Protein AF-0000000076594445 (afdb_homodimer)

pLDDT: mean 79.39, std 21.52, range [39.03, 97.75]

Radius of gyration: 34.5 Å; Cα contacts (8 Å, |Δi|>4): 124; chains: 2; bounding box: 82×133×75 Å

Organism: Saccharopolyspora spinosa (NCBI:txid60894)

Sequence (190 aa):
MAAHGMFAATDLEPQFVDRGIKLSSVQVWRLVTQTPERLSLRVLSALCDIFECTPAELIATRAENAAPRKTSTADAEVVDLATSVRPKRARIRPEMAAHGMFAATDLEPQFVDRGIKLSSVQVWRLVTQTPERLSLRVLSALCDIFECTPAELIATRAENAAPRKTSTADAEVVDLATSVRPKRARIRPE

Solvent-accessible surface area (backbone atoms only — not comparable to full-atom values): 12007 Å² total; per-residue (Å²): 91,66,94,74,78,29,90,50,54,73,60,46,52,63,62,36,45,77,70,74,40,88,72,55,72,67,56,40,41,44,64,69,75,44,74,76,60,61,45,40,53,67,57,50,29,47,50,26,59,75,66,70,46,50,59,60,55,52,51,51,53,39,51,62,65,62,41,70,67,73,70,76,69,71,78,70,76,74,73,70,63,73,67,71,70,63,79,74,78,78,76,76,71,79,126,91,66,93,74,76,28,88,51,54,72,59,48,52,63,60,35,46,77,68,72,39,88,73,53,72,67,56,40,41,45,64,68,74,44,74,75,62,61,43,41,53,67,58,50,30,47,51,26,59,76,67,69,46,49,60,60,54,51,52,51,56,40,52,62,65,63,44,69,68,72,70,76,71,73,80,72,77,76,74,71,64,72,67,73,70,63,80,74,79,79,78,75,72,78,128

Nearest PDB structures (foldseek):
  3qwg-assembly1_A  TM=7.655E-01  e=1.324E+00  Mycobacterium tuberculosis
  3r1f-assembly1_A  TM=6.562E-01  e=7.334E-01  Mycobacterium tuberculosis
  3qyx-assembly1_D  TM=5.987E-01  e=5.791E-01  Mycobacterium tuberculosis H37Rv
  3r1f-assembly7_M  TM=6.533E-01  e=1.109E+00  Mycobacterium tuberculosis
  3qf3-assembly2_B  TM=6.670E-01  e=1.778E+00  Mycobacterium tuberculosis

Structure (mmCIF, N/CA/C/O backbone):
data_AF-0000000076594445-model_v1
#
loop_
_entity.id
_entity.type
_entity.pdbx_description
1 polymer 'Cro/C1-type helix-turn-helix DNA-binding protein'
#
loop_
_atom_site.group_PDB
_atom_site.id
_atom_site.type_symbol
_atom_site.label_atom_id
_atom_site.label_alt_id
_atom_site.label_comp_id
_atom_site.label_asym_id
_atom_site.label_entity_id
_atom_site.label_seq_id
_atom_site.pdbx_PDB_ins_code
_atom_site.Cartn_x
_atom_site.Cartn_y
_atom_site.Cartn_z
_atom_site.occupancy
_atom_site.B_iso_or_equiv
_atom_site.auth_seq_id
_atom_site.auth_comp_id
_atom_site.auth_asym_id
_atom_site.auth_atom_id
_atom_site.pdbx_PDB_model_num
ATOM 1 N N . MET A 1 1 ? -1.625 -11.383 -13.812 1 92 1 MET A N 1
ATOM 2 C CA . MET A 1 1 ? -0.33 -11.992 -14.094 1 92 1 MET A CA 1
ATOM 3 C C . MET A 1 1 ? -0.259 -12.477 -15.539 1 92 1 MET A C 1
ATOM 5 O O . MET A 1 1 ? 0.573 -12 -16.312 1 92 1 MET A O 1
ATOM 9 N N . ALA A 1 2 ? -1.361 -13.328 -16.031 1 92.44 2 ALA A N 1
ATOM 10 C CA . ALA A 1 2 ? -1.313 -13.883 -17.391 1 92.44 2 ALA A CA 1
ATOM 11 C C . ALA A 1 2 ? -1.309 -12.773 -18.438 1 92.44 2 ALA A C 1
ATOM 13 O O . ALA A 1 2 ? -0.557 -12.836 -19.406 1 92.44 2 ALA A O 1
ATOM 14 N N . ALA A 1 3 ? -2.088 -11.734 -18.156 1 92.62 3 ALA A N 1
AT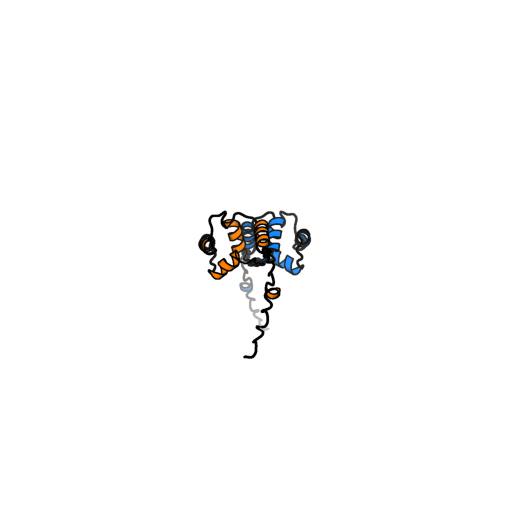OM 15 C CA . ALA A 1 3 ? -2.191 -10.609 -19.078 1 92.62 3 ALA A CA 1
ATOM 16 C C . ALA A 1 3 ? -0.862 -9.875 -19.203 1 92.62 3 ALA A C 1
ATOM 18 O O . ALA A 1 3 ? -0.626 -9.156 -20.172 1 92.62 3 ALA A O 1
ATOM 19 N N . HIS A 1 4 ? 0.051 -10.148 -18.25 1 94.94 4 HIS A N 1
ATOM 20 C CA . HIS A 1 4 ? 1.351 -9.484 -18.266 1 94.94 4 HIS A CA 1
ATOM 21 C C . HIS A 1 4 ? 2.475 -10.484 -18.531 1 94.94 4 HIS A C 1
ATOM 23 O O . HIS A 1 4 ? 3.635 -10.219 -18.203 1 94.94 4 HIS A O 1
ATOM 29 N N . GLY A 1 5 ? 2.062 -11.664 -18.984 1 95.31 5 GLY A N 1
ATOM 30 C CA . GLY A 1 5 ? 3.037 -12.641 -19.438 1 95.31 5 GLY A CA 1
ATOM 31 C C . GLY A 1 5 ? 3.648 -13.445 -18.297 1 95.31 5 GLY A C 1
ATOM 32 O O . GLY A 1 5 ? 4.719 -14.039 -18.453 1 95.31 5 GLY A O 1
ATOM 33 N N . MET A 1 6 ? 3.094 -13.336 -17.156 1 95.81 6 MET A N 1
ATOM 34 C CA . MET A 1 6 ? 3.559 -14.094 -15.992 1 95.81 6 MET A CA 1
ATOM 35 C C . MET A 1 6 ? 2.609 -15.25 -15.688 1 95.81 6 MET A C 1
ATOM 37 O O . MET A 1 6 ? 1.391 -15.078 -15.711 1 95.81 6 MET A O 1
ATOM 41 N N . PHE A 1 7 ? 3.107 -16.469 -15.453 1 95.94 7 PHE A N 1
ATOM 42 C CA . PHE A 1 7 ? 2.27 -17.656 -15.336 1 95.94 7 PHE A CA 1
ATOM 43 C C . PHE A 1 7 ? 2.541 -18.391 -14.023 1 95.94 7 PHE A C 1
ATOM 45 O O . PHE A 1 7 ? 1.841 -19.344 -13.688 1 95.94 7 PHE A O 1
ATOM 52 N N . ALA A 1 8 ? 3.52 -17.938 -13.297 1 95.88 8 ALA A N 1
ATOM 53 C CA . ALA A 1 8 ? 3.85 -18.484 -11.984 1 95.88 8 ALA A CA 1
ATOM 54 C C . ALA A 1 8 ? 4.352 -17.391 -11.047 1 95.88 8 ALA A C 1
ATOM 56 O O . ALA A 1 8 ? 4.836 -16.359 -11.492 1 95.88 8 ALA A O 1
ATOM 57 N N . ALA A 1 9 ? 4.23 -17.625 -9.75 1 95.44 9 ALA A N 1
ATOM 58 C CA . ALA A 1 9 ? 4.727 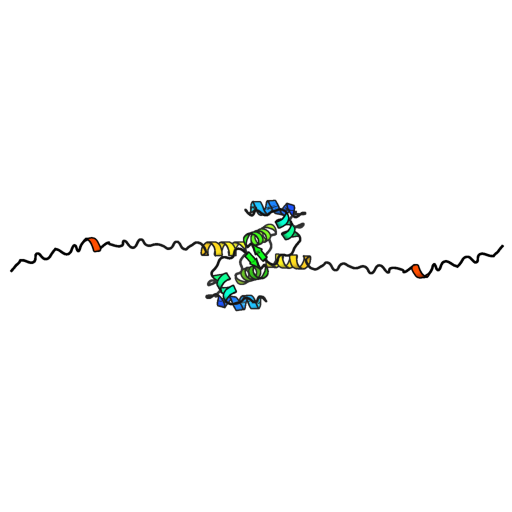-16.688 -8.75 1 95.44 9 ALA A CA 1
ATOM 59 C C . ALA A 1 9 ? 6.207 -16.391 -8.961 1 95.44 9 ALA A C 1
ATOM 61 O O . ALA A 1 9 ? 6.652 -15.258 -8.75 1 95.44 9 ALA A O 1
ATOM 62 N N . THR A 1 10 ? 6.918 -17.312 -9.414 1 95.12 10 THR A N 1
ATOM 63 C CA . THR A 1 10 ? 8.359 -17.172 -9.617 1 95.12 10 THR A CA 1
ATOM 64 C C . THR A 1 10 ? 8.664 -16.156 -10.703 1 95.12 10 THR A C 1
ATOM 66 O O . THR A 1 10 ? 9.758 -15.586 -10.742 1 95.12 10 THR A O 1
ATOM 69 N N . ASP A 1 11 ? 7.738 -15.93 -11.578 1 96.94 11 ASP A N 1
ATOM 70 C CA . ASP A 1 11 ? 7.918 -14.961 -12.656 1 96.94 11 ASP A CA 1
ATOM 71 C C . ASP A 1 11 ? 7.945 -13.531 -12.125 1 96.94 11 ASP A C 1
ATOM 73 O O . ASP A 1 11 ? 8.406 -12.617 -12.805 1 96.94 11 ASP A O 1
ATOM 77 N N . LEU A 1 12 ? 7.52 -13.328 -10.891 1 97.19 12 LEU A N 1
ATOM 78 C CA . LEU A 1 12 ? 7.465 -12.008 -10.266 1 97.19 12 LEU A CA 1
ATOM 79 C C . LEU A 1 12 ? 8.805 -11.648 -9.641 1 97.19 12 LEU A C 1
ATOM 81 O O . LEU A 1 12 ? 9.125 -10.469 -9.477 1 97.19 12 LEU A O 1
ATOM 85 N N . GLU A 1 13 ? 9.594 -12.617 -9.273 1 97.06 13 GLU A N 1
ATOM 86 C CA . GLU A 1 13 ? 10.812 -12.406 -8.508 1 97.06 13 GLU A CA 1
ATOM 87 C C . GLU A 1 13 ? 11.773 -11.477 -9.242 1 97.06 13 GLU A C 1
ATOM 89 O O . GLU A 1 13 ? 12.242 -10.484 -8.672 1 97.06 13 GLU A O 1
ATOM 94 N N . PRO A 1 14 ? 12.055 -11.727 -10.562 1 97 14 PRO A N 1
ATOM 95 C CA . PRO A 1 14 ? 12.945 -10.812 -11.281 1 97 14 PRO A CA 1
ATOM 96 C C . PRO A 1 14 ? 12.375 -9.398 -11.391 1 97 14 PRO A C 1
ATOM 98 O O . PRO A 1 14 ? 13.133 -8.43 -11.43 1 97 14 PRO A O 1
ATOM 101 N N . GLN A 1 15 ? 11.039 -9.305 -11.484 1 97.69 15 GLN A N 1
ATOM 102 C CA . GLN A 1 15 ? 10.398 -7.996 -11.562 1 97.69 15 GLN A CA 1
ATOM 103 C C . GLN A 1 15 ? 10.633 -7.188 -10.297 1 97.69 15 GLN A C 1
ATOM 105 O O . GLN A 1 15 ? 10.867 -5.977 -10.352 1 97.69 15 GLN A O 1
ATOM 110 N N . PHE A 1 16 ? 10.641 -7.887 -9.086 1 97.75 16 PHE A N 1
ATOM 111 C CA . PHE A 1 16 ? 10.914 -7.23 -7.816 1 97.75 16 PHE A CA 1
ATOM 112 C C . PHE A 1 16 ? 12.383 -6.84 -7.711 1 97.75 16 PHE A C 1
ATOM 114 O O . PHE A 1 16 ? 12.703 -5.727 -7.289 1 97.75 16 PHE A O 1
ATOM 121 N N . VAL A 1 17 ? 13.258 -7.641 -8.188 1 97.62 17 VAL A N 1
ATOM 122 C CA . VAL A 1 17 ? 14.695 -7.383 -8.141 1 97.62 17 VAL A CA 1
ATOM 123 C C . VAL A 1 17 ? 15.031 -6.164 -9 1 97.62 17 VAL A C 1
ATOM 125 O O . VAL A 1 17 ? 15.82 -5.312 -8.594 1 97.62 17 VAL A O 1
ATOM 128 N N . ASP A 1 18 ? 14.414 -6.105 -10.18 1 97.38 18 ASP A N 1
ATOM 129 C CA . ASP A 1 18 ? 14.625 -4.98 -11.086 1 97.38 18 ASP A CA 1
ATOM 130 C C . ASP A 1 18 ? 14.281 -3.658 -10.406 1 97.38 18 ASP A C 1
ATOM 132 O O . ASP A 1 18 ? 14.789 -2.604 -10.797 1 97.38 18 ASP A O 1
ATOM 136 N N . ARG A 1 19 ? 13.453 -3.791 -9.43 1 95.38 19 ARG A N 1
ATOM 137 C CA . ARG A 1 19 ? 13.016 -2.588 -8.727 1 95.38 19 ARG A CA 1
ATOM 138 C C . ARG A 1 19 ? 13.688 -2.469 -7.363 1 95.38 19 ARG A C 1
ATOM 140 O O . ARG A 1 19 ? 13.266 -1.673 -6.523 1 95.38 19 ARG A O 1
ATOM 147 N N . GLY A 1 20 ? 14.656 -3.318 -7.156 1 96.94 20 GLY A N 1
ATOM 148 C CA . GLY A 1 20 ? 15.492 -3.217 -5.969 1 96.94 20 GLY A CA 1
ATOM 149 C C . GLY A 1 20 ? 14.875 -3.855 -4.742 1 96.94 20 GLY A C 1
ATOM 150 O O . GLY A 1 20 ? 15.242 -3.527 -3.611 1 96.94 20 GLY A O 1
ATOM 151 N N . ILE A 1 21 ? 13.906 -4.648 -4.902 1 97.19 21 ILE A N 1
ATOM 152 C CA . ILE A 1 21 ? 13.219 -5.305 -3.799 1 97.19 21 ILE A CA 1
ATOM 153 C C . ILE A 1 21 ? 13.562 -6.793 -3.781 1 97.19 21 ILE A C 1
ATOM 155 O O . ILE A 1 21 ? 13.398 -7.488 -4.785 1 97.19 21 ILE A O 1
ATOM 159 N N . LYS A 1 22 ? 14.055 -7.23 -2.689 1 97.06 22 LYS A N 1
ATOM 160 C CA . LYS A 1 22 ? 14.398 -8.641 -2.523 1 97.06 22 LYS A CA 1
ATOM 161 C C . LYS A 1 22 ? 13.391 -9.352 -1.633 1 97.06 22 LYS A C 1
ATOM 163 O O . LYS A 1 22 ? 13.289 -9.062 -0.438 1 97.06 22 LYS A O 1
ATOM 168 N N . LEU A 1 23 ? 12.664 -10.234 -2.174 1 97.31 23 LEU A N 1
ATOM 169 C CA . LEU A 1 23 ? 11.703 -11.062 -1.461 1 97.31 23 LEU A CA 1
ATOM 170 C C . LEU A 1 23 ? 12.07 -12.539 -1.568 1 97.31 23 LEU A C 1
ATOM 172 O O . LEU A 1 23 ? 12.617 -12.977 -2.588 1 97.31 23 LEU A O 1
ATOM 176 N N . SER A 1 24 ? 11.805 -13.367 -0.558 1 96.38 24 SER A N 1
ATOM 177 C CA . SER A 1 24 ? 11.977 -14.812 -0.644 1 96.38 24 SER A CA 1
ATOM 178 C C . SER A 1 24 ? 10.891 -15.445 -1.511 1 96.38 24 SER A C 1
ATOM 180 O O . SER A 1 24 ? 9.836 -14.844 -1.731 1 96.38 24 SER A O 1
ATOM 182 N N . SER A 1 25 ? 11.156 -16.703 -1.926 1 95.81 25 SER A N 1
ATOM 183 C CA . SER A 1 25 ? 10.18 -17.422 -2.738 1 95.81 25 SER A CA 1
ATOM 184 C C . SER A 1 25 ? 8.844 -17.578 -2.008 1 95.81 25 SER A C 1
ATOM 186 O O . SER A 1 25 ? 7.781 -17.438 -2.615 1 95.81 25 SER A O 1
ATOM 188 N N . VAL A 1 26 ? 8.867 -17.797 -0.771 1 96.75 26 VAL A N 1
ATOM 189 C CA . VAL A 1 26 ? 7.664 -17.969 0.034 1 96.75 26 VAL A CA 1
ATOM 190 C C . VAL A 1 26 ? 6.918 -16.641 0.142 1 96.75 26 VAL A C 1
ATOM 192 O O . VAL A 1 26 ? 5.688 -16.609 0.093 1 96.75 26 VAL A O 1
ATOM 195 N N . GLN A 1 27 ? 7.645 -15.539 0.21 1 96.75 27 GLN A N 1
ATOM 196 C CA . GLN A 1 27 ? 7.035 -14.219 0.269 1 96.75 27 GLN A CA 1
ATOM 197 C C . GLN A 1 27 ? 6.297 -13.891 -1.027 1 96.75 27 GLN A C 1
ATOM 199 O O . GLN A 1 27 ? 5.156 -13.422 -1.001 1 96.75 27 GLN A O 1
ATOM 204 N N . VAL A 1 28 ? 6.93 -14.203 -2.125 1 97.12 28 VAL A N 1
ATOM 205 C CA . VAL A 1 28 ? 6.301 -13.938 -3.418 1 97.12 28 VAL A CA 1
ATOM 206 C C . VAL A 1 28 ? 5.09 -14.852 -3.598 1 97.12 28 VAL A C 1
ATOM 208 O O . VAL A 1 28 ? 4.035 -14.406 -4.055 1 97.12 28 VAL A O 1
ATOM 211 N N . TRP A 1 29 ? 5.191 -16.141 -3.242 1 96.25 29 TRP A N 1
ATOM 212 C CA . TRP A 1 29 ? 4.094 -17.094 -3.332 1 96.25 29 TRP A CA 1
ATOM 213 C C . TRP A 1 29 ? 2.885 -16.609 -2.539 1 96.25 29 TRP A C 1
ATOM 215 O O . TRP A 1 29 ? 1.756 -16.641 -3.037 1 96.25 29 TRP A O 1
ATOM 225 N N . ARG A 1 30 ? 3.115 -16.062 -1.412 1 95.12 30 ARG A N 1
ATOM 226 C CA . ARG A 1 30 ? 2.027 -15.57 -0.57 1 95.12 30 ARG A CA 1
ATOM 227 C C . ARG A 1 30 ? 1.346 -14.367 -1.206 1 95.12 30 ARG A C 1
ATOM 229 O O . ARG A 1 30 ? 0.124 -14.219 -1.119 1 95.12 30 ARG A O 1
ATOM 236 N N . LEU A 1 31 ? 2.184 -13.469 -1.871 1 94 31 LEU A N 1
ATOM 237 C CA . LEU A 1 31 ? 1.63 -12.289 -2.523 1 94 31 LEU A CA 1
ATOM 238 C C . LEU A 1 31 ? 0.675 -12.688 -3.645 1 94 31 LEU A C 1
ATOM 240 O O . LEU A 1 31 ? -0.315 -11.992 -3.895 1 94 31 LEU A O 1
ATOM 244 N N . VAL A 1 32 ? 0.967 -13.781 -4.254 1 92.81 32 VAL A N 1
ATOM 245 C CA . VAL A 1 32 ? 0.204 -14.203 -5.418 1 92.81 32 VAL A CA 1
ATOM 246 C C . VAL A 1 32 ? -1.023 -15 -4.973 1 92.81 32 VAL A C 1
ATOM 248 O O . VAL A 1 32 ? -2.096 -14.883 -5.57 1 92.81 32 VAL A O 1
ATOM 251 N N . THR A 1 33 ? -0.895 -15.727 -3.891 1 91.56 33 THR A N 1
ATOM 252 C CA . THR A 1 33 ? -1.93 -16.703 -3.582 1 91.56 33 THR A CA 1
ATOM 253 C C . THR A 1 33 ? -2.834 -16.203 -2.461 1 91.56 33 THR A C 1
ATOM 255 O O . THR A 1 33 ? -3.934 -16.719 -2.262 1 91.56 33 THR A O 1
ATOM 258 N N . GLN A 1 34 ? -2.322 -15.305 -1.746 1 90.25 34 GLN A N 1
ATOM 259 C CA . GLN A 1 34 ? -3.109 -14.766 -0.643 1 90.25 34 GLN A CA 1
ATOM 260 C C . GLN A 1 34 ? -3.498 -13.312 -0.906 1 90.25 34 GLN A C 1
ATOM 262 O O . GLN A 1 34 ? -3.016 -12.695 -1.859 1 90.25 34 GLN A O 1
ATOM 267 N N . THR A 1 35 ? -4.398 -12.789 -0.15 1 87.75 35 THR A N 1
ATOM 268 C CA . THR A 1 35 ? -4.844 -11.398 -0.206 1 87.75 35 THR A CA 1
ATOM 269 C C . THR A 1 35 ? -4.414 -10.648 1.049 1 87.75 35 THR A C 1
ATOM 271 O O . THR A 1 35 ? -5.164 -10.578 2.025 1 87.75 35 THR A O 1
ATOM 274 N N . PRO A 1 36 ? -3.223 -10.133 0.964 1 90.06 36 PRO A N 1
ATOM 275 C CA . PRO A 1 36 ? -2.771 -9.43 2.17 1 90.06 36 PRO A CA 1
ATOM 276 C C . PRO A 1 36 ? -3.602 -8.188 2.475 1 90.06 36 PRO A C 1
ATOM 278 O O . PRO A 1 36 ? -4.082 -7.52 1.553 1 90.06 36 PRO A O 1
ATOM 281 N N . GLU A 1 37 ? -3.672 -7.941 3.752 1 91.25 37 GLU A N 1
ATOM 282 C CA . GLU A 1 37 ? -4.336 -6.715 4.188 1 91.25 37 GLU A CA 1
ATOM 283 C C . GLU A 1 37 ? -3.348 -5.551 4.266 1 91.25 37 GLU A C 1
ATOM 285 O O . GLU A 1 37 ? -3.705 -4.406 3.977 1 91.25 37 GLU A O 1
ATOM 290 N N . ARG A 1 38 ? -2.078 -5.926 4.66 1 94 38 ARG A N 1
ATOM 291 C CA . ARG A 1 38 ? -1.002 -4.945 4.781 1 94 38 ARG A CA 1
ATOM 292 C C . ARG A 1 38 ? 0.2 -5.348 3.932 1 94 38 ARG A C 1
ATOM 294 O O . ARG A 1 38 ? 0.497 -6.535 3.789 1 94 38 ARG A O 1
ATOM 301 N N . LEU A 1 39 ? 0.773 -4.344 3.326 1 95.56 39 LEU A N 1
ATOM 302 C CA . LEU A 1 39 ? 1.99 -4.508 2.539 1 95.56 39 LEU A CA 1
ATOM 303 C C . LEU A 1 39 ? 2.961 -3.359 2.797 1 95.56 39 LEU A C 1
ATOM 305 O O . LEU A 1 39 ? 2.555 -2.285 3.246 1 95.56 39 LEU A O 1
ATOM 309 N N . SER A 1 40 ? 4.234 -3.629 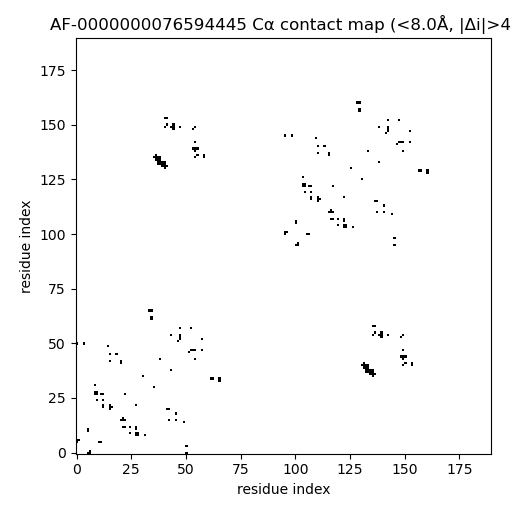2.543 1 94.5 40 SER A N 1
ATOM 310 C CA . SER A 1 40 ? 5.152 -2.494 2.527 1 94.5 40 SER A CA 1
ATOM 311 C C . SER A 1 40 ? 4.844 -1.55 1.371 1 94.5 40 SER A C 1
ATOM 313 O O . SER A 1 40 ? 4.41 -1.987 0.304 1 94.5 40 SER A O 1
ATOM 315 N N . LEU A 1 41 ? 5.164 -0.252 1.558 1 93.56 41 LEU A N 1
ATOM 316 C CA . LEU A 1 41 ? 4.938 0.761 0.532 1 93.56 41 LEU A CA 1
ATOM 317 C C . LEU A 1 41 ? 5.73 0.444 -0.731 1 93.56 41 LEU A C 1
ATOM 319 O O . LEU A 1 41 ? 5.23 0.618 -1.844 1 93.56 41 LEU A O 1
ATOM 323 N N . ARG A 1 42 ? 6.957 -0.09 -0.526 1 93.62 42 ARG A N 1
ATOM 324 C CA . ARG A 1 42 ? 7.82 -0.413 -1.656 1 93.62 42 ARG A CA 1
ATOM 325 C C . ARG A 1 42 ? 7.25 -1.568 -2.471 1 93.62 42 ARG A C 1
ATOM 327 O O . ARG A 1 42 ? 7.191 -1.5 -3.699 1 93.62 42 ARG A O 1
ATOM 334 N N . VAL A 1 43 ? 6.77 -2.57 -1.796 1 96.56 43 VAL A N 1
ATOM 335 C CA . VAL A 1 43 ? 6.219 -3.742 -2.469 1 96.56 43 VAL A CA 1
ATOM 336 C C . VAL A 1 43 ? 4.926 -3.363 -3.188 1 96.56 43 VAL A C 1
ATOM 338 O O . VAL A 1 43 ? 4.711 -3.748 -4.34 1 96.56 43 VAL A O 1
ATOM 341 N N . LEU A 1 44 ? 4.121 -2.625 -2.514 1 96 44 LEU A N 1
ATOM 342 C CA . LEU A 1 44 ? 2.863 -2.199 -3.119 1 96 44 LEU A CA 1
ATOM 343 C C . LEU A 1 44 ? 3.117 -1.342 -4.352 1 96 44 LEU A C 1
ATOM 345 O O . LEU A 1 44 ? 2.488 -1.544 -5.395 1 96 44 LEU A O 1
ATOM 349 N N . SER A 1 45 ? 4.062 -0.429 -4.203 1 96.25 45 SER A N 1
ATOM 350 C CA . SER A 1 45 ? 4.422 0.415 -5.34 1 96.25 45 SER A CA 1
ATOM 351 C C . SER A 1 45 ? 4.949 -0.42 -6.504 1 96.25 45 SER A C 1
ATOM 353 O O . SER A 1 45 ? 4.57 -0.195 -7.652 1 96.25 45 SER A O 1
ATOM 355 N N . ALA A 1 46 ? 5.789 -1.336 -6.203 1 97.19 46 ALA A N 1
ATOM 356 C CA . ALA A 1 46 ? 6.359 -2.201 -7.234 1 97.19 46 ALA A CA 1
ATOM 357 C C . ALA A 1 46 ? 5.27 -3 -7.941 1 97.19 46 ALA A C 1
ATOM 359 O O . ALA A 1 46 ? 5.277 -3.119 -9.172 1 97.19 46 ALA A O 1
ATOM 360 N N . LEU A 1 47 ? 4.332 -3.582 -7.148 1 96.69 47 LEU A N 1
ATOM 361 C CA . LEU A 1 47 ? 3.244 -4.348 -7.742 1 96.69 47 LEU A CA 1
ATOM 362 C C . LEU A 1 47 ? 2.42 -3.479 -8.688 1 96.69 47 LEU A C 1
ATOM 364 O O . LEU A 1 47 ? 2.086 -3.902 -9.797 1 96.69 47 LEU A O 1
ATOM 368 N N . CYS A 1 48 ? 2.123 -2.293 -8.258 1 95.75 48 CYS A N 1
ATOM 369 C CA . CYS A 1 48 ? 1.346 -1.386 -9.094 1 95.75 48 CYS A CA 1
ATOM 370 C C . CYS A 1 48 ? 2.102 -1.044 -10.375 1 95.75 48 CYS A C 1
ATOM 372 O O . CYS A 1 48 ? 1.499 -0.925 -11.445 1 95.75 48 CYS A O 1
ATOM 374 N N . ASP A 1 49 ? 3.385 -0.88 -10.219 1 96.06 49 ASP A N 1
ATOM 375 C CA . ASP A 1 49 ? 4.219 -0.598 -11.383 1 96.06 49 ASP A CA 1
ATOM 376 C C . ASP A 1 49 ? 4.277 -1.802 -12.32 1 96.06 49 ASP A C 1
ATOM 378 O O . ASP A 1 49 ? 4.082 -1.664 -13.531 1 96.06 49 ASP A O 1
ATOM 382 N N . ILE A 1 50 ? 4.543 -2.9 -11.789 1 96.75 50 ILE A N 1
ATOM 383 C CA . ILE A 1 50 ? 4.691 -4.133 -12.555 1 96.75 50 ILE A CA 1
ATOM 384 C C . ILE A 1 50 ? 3.42 -4.406 -13.352 1 96.75 50 ILE A C 1
ATOM 386 O O . ILE A 1 50 ? 3.482 -4.777 -14.523 1 96.75 50 ILE A O 1
ATOM 390 N N . PHE A 1 51 ? 2.289 -4.188 -12.719 1 95.5 51 PHE A N 1
ATOM 391 C CA . PHE A 1 51 ? 1.029 -4.574 -13.336 1 95.5 51 PHE A CA 1
ATOM 392 C C . PHE A 1 51 ? 0.326 -3.359 -13.938 1 95.5 51 PHE A C 1
ATOM 394 O O . PHE A 1 51 ? -0.795 -3.469 -14.438 1 95.5 51 PHE A O 1
ATOM 401 N N . GLU A 1 52 ? 0.946 -2.203 -13.836 1 94.12 52 GLU A N 1
ATOM 402 C CA . GLU A 1 52 ? 0.389 -0.972 -14.383 1 94.12 52 GLU A CA 1
ATOM 403 C C . GLU A 1 52 ? -1.045 -0.755 -13.914 1 94.12 52 GLU A C 1
ATOM 405 O O . GLU A 1 52 ? -1.946 -0.538 -14.727 1 94.12 52 GLU A O 1
ATOM 410 N N . CYS A 1 53 ? -1.165 -0.786 -12.695 1 94.19 53 CYS A N 1
ATOM 411 C CA . CYS A 1 53 ? -2.479 -0.642 -12.07 1 94.19 53 CYS A CA 1
ATOM 412 C C . CYS A 1 53 ? -2.42 0.313 -10.891 1 94.19 53 CYS A C 1
ATOM 414 O O . CYS A 1 53 ? -1.336 0.656 -10.414 1 94.19 53 CYS A O 1
ATOM 416 N N . THR A 1 54 ? -3.574 0.732 -10.469 1 92.69 54 THR A N 1
ATOM 417 C CA . THR A 1 54 ? -3.68 1.533 -9.258 1 92.69 54 THR A CA 1
ATOM 418 C C . THR A 1 54 ? -3.844 0.638 -8.031 1 92.69 54 THR A C 1
ATOM 420 O O . THR A 1 54 ? -4.203 -0.535 -8.156 1 92.69 54 THR A O 1
ATOM 423 N N . PRO A 1 55 ? -3.572 1.146 -6.848 1 93.56 55 PRO A N 1
ATOM 424 C CA . PRO A 1 55 ? -3.836 0.363 -5.641 1 93.56 55 PRO A CA 1
ATOM 425 C C . PRO A 1 55 ? -5.289 -0.1 -5.539 1 93.56 55 PRO A C 1
ATOM 427 O O . PRO A 1 55 ? -5.551 -1.241 -5.152 1 93.56 55 PRO A O 1
ATOM 430 N N . ALA A 1 56 ? -6.203 0.707 -5.953 1 91 56 ALA A N 1
ATOM 431 C CA . ALA A 1 56 ? -7.621 0.356 -5.902 1 91 56 ALA A CA 1
ATOM 432 C C . ALA A 1 56 ? -7.926 -0.821 -6.824 1 91 56 ALA A C 1
ATOM 434 O O . ALA A 1 56 ? -8.695 -1.716 -6.465 1 91 56 ALA A O 1
ATOM 435 N N . GLU A 1 57 ? -7.359 -0.795 -7.941 1 92.12 57 GLU A N 1
ATOM 436 C CA . GLU A 1 57 ? -7.547 -1.882 -8.898 1 92.12 57 GLU A CA 1
ATOM 437 C C . GLU A 1 57 ? -6.93 -3.18 -8.391 1 92.12 57 GLU A C 1
ATOM 439 O O . GLU A 1 57 ? -7.512 -4.254 -8.539 1 92.12 57 GLU A O 1
ATOM 444 N N . LEU A 1 58 ? -5.777 -3.064 -7.766 1 91.88 58 LEU A N 1
ATOM 445 C CA . LEU A 1 58 ? -5.102 -4.227 -7.199 1 91.88 58 LEU A CA 1
ATOM 446 C C . LEU A 1 58 ? -5.934 -4.855 -6.09 1 91.88 58 LEU A C 1
ATOM 448 O O . LEU A 1 58 ? -6.086 -6.078 -6.035 1 91.88 58 LEU A O 1
ATOM 452 N N . ILE A 1 59 ? -6.473 -4.047 -5.262 1 89.75 59 ILE A N 1
ATOM 453 C CA . ILE A 1 59 ? -7.312 -4.5 -4.156 1 89.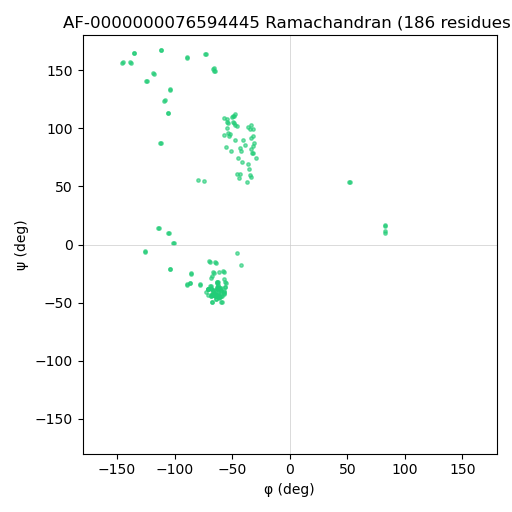75 59 ILE A CA 1
ATOM 454 C C . ILE A 1 59 ? -8.562 -5.184 -4.703 1 89.75 59 ILE A C 1
ATOM 456 O O . ILE A 1 59 ? -8.938 -6.262 -4.242 1 89.75 59 ILE A O 1
ATOM 460 N N . ALA A 1 60 ? -9.164 -4.602 -5.684 1 88.75 60 ALA A N 1
ATOM 461 C CA . ALA A 1 60 ? -10.383 -5.156 -6.27 1 88.75 60 ALA A CA 1
ATOM 462 C C . ALA A 1 60 ? -10.117 -6.512 -6.914 1 88.75 60 ALA A C 1
ATOM 464 O O . ALA A 1 60 ? -10.906 -7.449 -6.758 1 88.75 60 ALA A O 1
ATOM 465 N N . THR A 1 61 ? -9.102 -6.562 -7.641 1 85.56 61 THR A N 1
ATOM 466 C CA . THR A 1 61 ? -8.727 -7.805 -8.305 1 85.56 61 THR A CA 1
ATOM 467 C C . THR A 1 61 ? -8.469 -8.914 -7.285 1 85.56 61 THR A C 1
ATOM 469 O O . THR A 1 61 ? -8.922 -10.039 -7.461 1 85.56 61 THR A O 1
ATOM 472 N N . ARG A 1 62 ? -7.828 -8.539 -6.215 1 83.25 62 ARG A N 1
ATOM 473 C CA . ARG A 1 62 ? -7.508 -9.516 -5.184 1 83.25 62 ARG A CA 1
ATOM 474 C C . ARG A 1 62 ? -8.766 -9.953 -4.438 1 83.25 62 ARG A C 1
ATOM 476 O O . ARG A 1 62 ? -8.906 -11.125 -4.078 1 83.25 62 ARG A O 1
ATOM 483 N N . ALA A 1 63 ? -9.633 -9.07 -4.195 1 78.06 63 ALA A N 1
ATOM 484 C CA . ALA A 1 63 ? -10.891 -9.383 -3.523 1 78.06 63 ALA A CA 1
ATOM 485 C C . ALA A 1 63 ? -11.719 -10.367 -4.348 1 78.06 63 ALA A C 1
ATOM 487 O O . ALA A 1 63 ? -12.352 -11.273 -3.801 1 78.06 63 ALA A O 1
ATOM 488 N N . GLU A 1 64 ? -11.734 -10.109 -5.582 1 73.88 64 GLU A N 1
ATOM 489 C CA . GLU A 1 64 ? -12.469 -10.992 -6.492 1 73.88 64 GLU A CA 1
ATOM 490 C C . GLU A 1 64 ? -11.883 -12.398 -6.484 1 73.88 64 GLU A C 1
ATOM 492 O O . GLU A 1 64 ? -12.617 -13.391 -6.566 1 73.88 64 GLU A O 1
ATOM 497 N N . ASN A 1 65 ? -10.602 -12.375 -6.344 1 70.44 65 ASN A N 1
ATOM 498 C CA . ASN A 1 65 ? -9.93 -13.664 -6.375 1 70.44 65 ASN A CA 1
ATOM 499 C C . ASN A 1 65 ? -10.086 -14.414 -5.055 1 70.44 65 ASN A C 1
ATOM 501 O O . ASN A 1 65 ? -10 -15.641 -5.016 1 70.44 65 ASN A O 1
ATOM 505 N N . ALA A 1 66 ? -10.117 -13.656 -3.951 1 63.38 66 ALA A N 1
ATOM 506 C CA . ALA A 1 66 ? -10.289 -14.266 -2.637 1 63.38 66 ALA A CA 1
ATOM 507 C C . ALA A 1 66 ? -11.695 -14.844 -2.479 1 63.38 66 ALA A C 1
ATOM 509 O O . ALA A 1 66 ? -11.922 -15.711 -1.628 1 63.38 66 ALA A O 1
ATOM 510 N N . ALA A 1 67 ? -12.602 -14.227 -3.184 1 59.06 67 ALA A N 1
ATOM 511 C CA . ALA A 1 67 ? -13.953 -14.758 -3.078 1 59.06 67 ALA A CA 1
ATOM 512 C C . ALA A 1 67 ? -13.977 -16.25 -3.381 1 59.06 67 ALA A C 1
ATOM 514 O O . ALA A 1 67 ? -13.359 -16.703 -4.348 1 59.06 67 ALA A O 1
ATOM 515 N N . PRO A 1 68 ? -14.117 -16.906 -2.188 1 54.59 68 PRO A N 1
ATOM 516 C CA . PRO A 1 68 ? -14.203 -18.344 -2.41 1 54.59 68 PRO A CA 1
ATOM 517 C C . PRO A 1 68 ? -14.93 -18.703 -3.705 1 54.59 68 PRO A C 1
ATOM 519 O O . PRO A 1 68 ? -15.953 -18.094 -4.027 1 54.59 68 PRO A O 1
ATOM 522 N N . ARG A 1 69 ? -14.156 -18.984 -4.707 1 51.34 69 ARG A N 1
ATOM 523 C CA . ARG A 1 69 ? -14.898 -19.625 -5.789 1 51.34 69 ARG A CA 1
ATOM 524 C C . ARG A 1 69 ? -16.047 -20.469 -5.242 1 51.34 69 ARG A C 1
ATOM 526 O O . ARG A 1 69 ? -15.859 -21.25 -4.316 1 51.34 69 ARG A O 1
ATOM 533 N N . LYS A 1 70 ? -17.203 -19.938 -5.277 1 48.91 70 LYS A N 1
ATOM 534 C CA . LYS A 1 70 ? -18.281 -20.875 -4.98 1 48.91 70 LYS A CA 1
ATOM 535 C C . LYS A 1 70 ? -17.938 -22.281 -5.438 1 48.91 70 LYS A C 1
ATOM 537 O O . LYS A 1 70 ? -17.609 -22.5 -6.605 1 48.91 70 LYS A O 1
ATOM 542 N N . THR A 1 71 ? -17.281 -23.016 -4.598 1 44.66 71 THR A N 1
ATOM 543 C CA . THR A 1 71 ? -17.266 -24.438 -4.91 1 44.66 71 THR A CA 1
ATOM 544 C C . THR A 1 71 ? -18.578 -24.859 -5.566 1 44.66 71 THR A C 1
ATOM 546 O O . THR A 1 71 ? -19.656 -24.719 -4.973 1 44.66 71 THR A O 1
ATOM 549 N N . SER A 1 72 ? -18.797 -24.688 -6.824 1 43.88 72 SER A N 1
ATOM 550 C CA . SER A 1 72 ? -19.922 -25.391 -7.426 1 43.88 72 SER A CA 1
ATOM 551 C C . SER A 1 72 ? -20.109 -26.766 -6.801 1 43.88 72 SER A C 1
ATOM 553 O O . SER A 1 72 ? -19.281 -27.672 -6.992 1 43.88 72 SER A O 1
ATOM 555 N N . THR A 1 73 ? -20.438 -26.906 -5.598 1 43.84 73 THR A N 1
ATOM 556 C CA . THR A 1 73 ? -20.953 -28.188 -5.105 1 43.84 73 THR A CA 1
ATOM 557 C C . THR A 1 73 ? -21.969 -28.766 -6.078 1 43.84 73 THR A C 1
ATOM 559 O O . THR A 1 73 ? -23.109 -28.281 -6.164 1 43.84 73 THR A O 1
ATOM 562 N N . ALA A 1 74 ? -21.734 -29.031 -7.352 1 41.62 74 ALA A N 1
ATOM 563 C CA . ALA A 1 74 ? -22.609 -29.953 -8.078 1 41.62 74 ALA A CA 1
ATOM 564 C C . ALA A 1 74 ? -23.156 -31.031 -7.145 1 41.62 74 ALA A C 1
ATOM 566 O O . ALA A 1 74 ? -22.406 -31.703 -6.445 1 41.62 74 ALA A O 1
ATOM 567 N N . ASP A 1 75 ? -24.344 -30.906 -6.516 1 40.44 75 ASP A N 1
ATOM 568 C CA . ASP A 1 75 ? -25.172 -31.922 -5.879 1 40.44 75 ASP A CA 1
ATOM 569 C C . ASP A 1 75 ? -25.062 -33.25 -6.617 1 40.44 75 ASP A C 1
ATOM 571 O O . ASP A 1 75 ? -25.641 -33.438 -7.691 1 40.44 75 ASP A O 1
ATOM 575 N N . ALA A 1 76 ? -23.953 -33.875 -6.793 1 40.84 76 ALA A N 1
ATOM 576 C CA . ALA A 1 76 ? -23.984 -35.281 -7.191 1 40.84 76 ALA A CA 1
ATOM 577 C C . ALA A 1 76 ? -25.109 -36.031 -6.484 1 40.84 76 ALA A C 1
ATOM 579 O O . ALA A 1 76 ? -25.188 -36.031 -5.254 1 40.84 76 ALA A O 1
ATOM 580 N N . GLU A 1 77 ? -26.391 -36.062 -6.945 1 43.69 77 GLU A N 1
ATOM 581 C CA . GLU A 1 77 ? -27.422 -37.031 -6.566 1 43.69 77 GLU A CA 1
ATOM 582 C C . GLU A 1 77 ? -26.828 -38.375 -6.191 1 43.69 77 GLU A C 1
ATOM 584 O O . GLU A 1 77 ? -26.234 -39.062 -7.035 1 43.69 77 GLU A O 1
ATOM 589 N N . VAL A 1 78 ? -26.219 -38.562 -5.074 1 44.41 78 VAL A N 1
ATOM 590 C CA . VAL A 1 78 ? -25.938 -39.875 -4.52 1 44.41 78 VAL A CA 1
ATOM 591 C C . VAL A 1 78 ? -27.156 -40.781 -4.719 1 44.41 78 VAL A C 1
ATOM 593 O O . VAL A 1 78 ? -28.219 -40.531 -4.164 1 44.41 78 VAL A O 1
ATOM 596 N N . VAL A 1 79 ? -27.5 -41.25 -5.957 1 41 79 VAL A N 1
ATOM 597 C CA . VAL A 1 79 ? -28.438 -42.344 -6.125 1 41 79 VAL A CA 1
ATOM 598 C C . VAL A 1 79 ? -28.156 -43.438 -5.086 1 41 79 VAL A C 1
ATOM 600 O O . VAL A 1 79 ? -27.062 -44 -5.039 1 41 79 VAL A O 1
ATOM 603 N N . ASP A 1 80 ? -28.625 -43.281 -3.826 1 43.41 80 ASP A N 1
ATOM 604 C CA . ASP A 1 80 ? -28.703 -44.375 -2.852 1 43.41 80 ASP A CA 1
ATOM 605 C C . ASP A 1 80 ? -29.094 -45.688 -3.521 1 43.41 80 ASP A C 1
ATOM 607 O O . ASP A 1 80 ? -30.266 -45.906 -3.844 1 43.41 80 ASP A O 1
ATOM 611 N N . LEU A 1 81 ? -28.359 -46.125 -4.59 1 42.91 81 LEU A N 1
ATOM 612 C CA . LEU A 1 81 ? -28.562 -47.469 -5.125 1 42.91 81 LEU A CA 1
ATOM 613 C C . LEU A 1 81 ? -28.703 -48.5 -4.004 1 42.91 81 LEU A C 1
ATOM 615 O O . LEU A 1 81 ? -28.859 -49.688 -4.262 1 42.91 81 LEU A O 1
ATOM 619 N N . ALA A 1 82 ? -28.266 -48.125 -2.762 1 44.5 82 ALA A N 1
ATOM 620 C CA . ALA A 1 82 ? -28.328 -49.188 -1.755 1 44.5 82 ALA A CA 1
ATOM 621 C C . ALA A 1 82 ? -29.766 -49.656 -1.534 1 44.5 82 ALA A C 1
ATOM 623 O O . ALA A 1 82 ? -30.016 -50.562 -0.757 1 44.5 82 ALA A O 1
ATOM 624 N N . THR A 1 83 ? -30.766 -48.781 -1.854 1 44.09 83 THR A N 1
ATOM 625 C CA . THR A 1 83 ? -32.062 -49.281 -1.415 1 44.09 83 THR A CA 1
ATOM 626 C C . THR A 1 83 ? -32.438 -50.531 -2.193 1 44.09 83 THR A C 1
ATOM 628 O O . THR A 1 83 ? -33.281 -51.312 -1.727 1 44.09 83 THR A O 1
ATOM 631 N N . SER A 1 84 ? -32.156 -50.531 -3.496 1 45.12 84 SER A N 1
ATOM 632 C CA . SER A 1 84 ? -33 -51.531 -4.199 1 45.12 84 SER A CA 1
ATOM 633 C C . SER A 1 84 ? -32.562 -52.938 -3.848 1 45.12 84 SER A C 1
ATOM 635 O O . SER A 1 84 ? -33.281 -53.906 -4.152 1 45.12 84 SER A O 1
ATOM 637 N N . VAL A 1 85 ? -31.219 -53.188 -3.832 1 48.5 85 VAL A N 1
ATOM 638 C CA . VAL A 1 85 ? -30.906 -54.594 -3.885 1 48.5 85 VAL A CA 1
ATOM 639 C C . VAL A 1 85 ? -31.188 -55.25 -2.525 1 48.5 85 VAL A C 1
ATOM 641 O O . VAL A 1 85 ? -30.438 -55.031 -1.57 1 48.5 85 VAL A O 1
ATOM 644 N N . ARG A 1 86 ? -32.406 -55.125 -1.981 1 50.12 86 ARG A N 1
ATOM 645 C CA . ARG A 1 86 ? -32.688 -55.938 -0.809 1 50.12 86 ARG A CA 1
ATOM 646 C C . ARG A 1 86 ? -32.406 -57.406 -1.091 1 50.12 86 ARG A C 1
ATOM 648 O O . ARG A 1 86 ? -32.938 -58 -2.041 1 50.12 86 ARG A O 1
ATOM 655 N N . PRO A 1 87 ? -31.203 -57.969 -0.735 1 51.66 87 PRO A N 1
ATOM 656 C CA . PRO A 1 87 ? -30.953 -59.375 -0.968 1 51.66 87 PRO A CA 1
ATOM 657 C C . PRO A 1 87 ? -32.094 -60.281 -0.513 1 51.66 87 PRO A C 1
ATOM 659 O O . PRO A 1 87 ? -32.719 -60 0.511 1 51.66 87 PRO A O 1
ATOM 662 N N . LYS A 1 88 ? -32.969 -60.844 -1.322 1 53.75 88 LYS A N 1
ATOM 663 C CA . LYS A 1 88 ? -34 -61.812 -1.031 1 53.75 88 LYS A CA 1
ATOM 664 C C . LYS A 1 88 ? -33.438 -62.969 -0.191 1 53.75 88 LYS A C 1
ATOM 666 O O . LYS A 1 88 ? -32.312 -63.438 -0.413 1 53.75 88 LYS A O 1
ATOM 671 N N . ARG A 1 89 ? -33.812 -63.094 1.056 1 54.94 89 ARG A N 1
ATOM 672 C CA . ARG A 1 89 ? -33.469 -64.188 1.983 1 54.94 89 ARG A CA 1
ATOM 673 C C . ARG A 1 89 ? -33.625 -65.562 1.325 1 54.94 89 ARG A C 1
ATOM 675 O O . ARG A 1 89 ? -34.625 -65.812 0.664 1 54.94 89 ARG A O 1
ATOM 682 N N . ALA A 1 90 ? -32.5 -66.125 0.934 1 56.62 90 ALA A N 1
ATOM 683 C CA . ALA A 1 90 ? -32.469 -67.5 0.413 1 56.62 90 ALA A CA 1
ATOM 684 C C . ALA A 1 90 ? -33.25 -68.438 1.313 1 56.62 90 ALA A C 1
ATOM 686 O O . ALA A 1 90 ? -33.031 -68.5 2.525 1 56.62 90 ALA A O 1
ATOM 687 N N . ARG A 1 91 ? -34.5 -68.625 1.101 1 53.22 91 ARG A N 1
ATOM 688 C CA . ARG A 1 91 ? -35.25 -69.688 1.795 1 53.22 91 ARG A CA 1
ATOM 689 C C . ARG A 1 91 ? -34.531 -71.062 1.662 1 53.22 91 ARG A C 1
ATOM 691 O O . ARG A 1 91 ? -34.281 -71.5 0.549 1 53.22 91 ARG A O 1
ATOM 698 N N . ILE A 1 92 ? -33.562 -71.25 2.459 1 55.38 92 ILE A N 1
ATOM 699 C CA . ILE A 1 92 ? -32.969 -72.625 2.525 1 55.38 92 ILE A CA 1
ATOM 700 C C . ILE A 1 92 ? -34.031 -73.625 2.781 1 55.38 92 ILE A C 1
ATOM 702 O O . ILE A 1 92 ? -34.781 -73.562 3.777 1 55.38 92 ILE A O 1
ATOM 706 N N . ARG A 1 93 ? -34.562 -74.188 1.743 1 55.5 93 ARG A N 1
ATOM 707 C CA . ARG A 1 93 ? -35.375 -75.375 1.918 1 55.5 93 ARG A CA 1
ATOM 708 C C . ARG A 1 93 ? -34.625 -76.5 2.693 1 55.5 93 ARG A C 1
ATOM 710 O O . ARG A 1 93 ? -33.469 -76.812 2.389 1 55.5 93 ARG A O 1
ATOM 717 N N . PRO A 1 94 ? -35.062 -76.688 3.926 1 60.38 94 PRO A N 1
ATOM 718 C CA . PRO A 1 94 ? -34.469 -77.812 4.645 1 60.38 94 PRO A CA 1
ATOM 719 C C . PRO A 1 94 ? -34.5 -79.062 3.822 1 60.38 94 PRO A C 1
ATOM 721 O O . PRO A 1 94 ? -35.469 -79.312 3.053 1 60.38 94 PRO A O 1
ATOM 724 N N . GLU A 1 95 ? -33.406 -79.625 3.311 1 48.81 95 GLU A N 1
ATOM 725 C CA . GLU A 1 95 ? -33.5 -81 2.932 1 48.81 95 GLU A CA 1
ATOM 726 C C . GLU A 1 95 ? -33.969 -81.875 4.094 1 48.81 95 GLU A C 1
ATOM 728 O O . GLU A 1 95 ? -33.781 -81.5 5.258 1 48.81 95 GLU A O 1
ATOM 733 N N . MET B 1 1 ? -0.625 18.031 1.179 1 91.94 1 MET B N 1
ATOM 734 C CA . MET B 1 1 ? -1.807 18.391 1.955 1 91.94 1 MET B CA 1
ATOM 735 C C . MET B 1 1 ? -2.273 19.797 1.609 1 91.94 1 MET B C 1
ATOM 737 O O . MET B 1 1 ? -3.383 19.984 1.109 1 91.94 1 MET B O 1
ATOM 741 N N . ALA B 1 2 ? -1.271 20.891 1.667 1 92.38 2 ALA B N 1
ATOM 742 C CA . ALA B 1 2 ? -1.672 22.266 1.423 1 92.38 2 ALA B CA 1
ATOM 743 C C . ALA B 1 2 ? -2.219 22.438 0.008 1 92.38 2 ALA B C 1
ATOM 745 O O . ALA B 1 2 ? -3.232 23.109 -0.196 1 92.38 2 ALA B O 1
ATOM 746 N N . ALA B 1 3 ? -1.574 21.75 -0.92 1 92.62 3 ALA B N 1
ATOM 747 C CA . ALA B 1 3 ? -1.978 21.828 -2.322 1 92.62 3 ALA B CA 1
ATOM 748 C C . ALA B 1 3 ? -3.377 21.266 -2.523 1 92.62 3 ALA B C 1
ATOM 750 O O . ALA B 1 3 ? -4.043 21.562 -3.516 1 92.62 3 ALA B O 1
ATOM 751 N N . HIS B 1 4 ? -3.865 20.516 -1.506 1 94.88 4 HIS B N 1
ATOM 752 C CA . HIS B 1 4 ? -5.184 19.906 -1.6 1 94.88 4 HIS B CA 1
ATOM 753 C C . HIS B 1 4 ? -6.145 20.5 -0.58 1 94.88 4 HIS B C 1
ATOM 755 O O . HIS B 1 4 ? -7.152 19.875 -0.23 1 94.88 4 HIS B O 1
ATOM 761 N N . GLY B 1 5 ? -5.715 21.625 -0.024 1 95.25 5 GLY B N 1
ATOM 762 C CA . GLY B 1 5 ? -6.602 22.375 0.839 1 95.25 5 GLY B CA 1
ATOM 763 C C . GLY B 1 5 ? -6.645 21.859 2.262 1 95.25 5 GLY B C 1
ATOM 764 O O . GLY B 1 5 ? -7.586 22.141 3.006 1 95.25 5 GLY B O 1
ATOM 765 N N . MET B 1 6 ? -5.766 20.984 2.574 1 95.75 6 MET B N 1
ATOM 766 C CA . MET B 1 6 ? -5.676 20.453 3.93 1 95.75 6 MET B CA 1
ATOM 767 C C . MET B 1 6 ? -4.496 21.062 4.68 1 95.75 6 MET B C 1
ATOM 769 O O . MET B 1 6 ? -3.4 21.188 4.125 1 95.75 6 MET B O 1
ATOM 773 N N . PHE B 1 7 ? -4.664 21.516 5.934 1 95.88 7 PHE B N 1
ATOM 774 C CA . PHE B 1 7 ? -3.641 22.266 6.652 1 95.88 7 PHE B CA 1
ATOM 775 C C . PHE B 1 7 ? -3.328 21.625 7.992 1 95.88 7 PHE B C 1
ATOM 777 O O . PHE B 1 7 ? -2.395 22.031 8.688 1 95.88 7 PHE B O 1
ATOM 784 N N . ALA B 1 8 ? -4.086 20.609 8.359 1 95.81 8 ALA B N 1
ATOM 785 C CA . ALA B 1 8 ? -3.863 19.844 9.578 1 95.81 8 ALA B CA 1
ATOM 786 C C . ALA B 1 8 ? -4.203 18.359 9.375 1 95.81 8 ALA B C 1
ATOM 788 O O . ALA B 1 8 ? -4.98 18.016 8.477 1 95.81 8 ALA B O 1
ATOM 789 N N . ALA B 1 9 ? -3.631 17.516 10.188 1 95.38 9 ALA B N 1
ATOM 790 C CA . ALA B 1 9 ? -3.922 16.078 10.125 1 95.38 9 ALA B CA 1
ATOM 791 C C . ALA B 1 9 ? -5.418 15.82 10.273 1 95.38 9 ALA B C 1
ATOM 793 O O . ALA B 1 9 ? -5.961 14.906 9.648 1 95.38 9 ALA B O 1
ATOM 794 N N . THR B 1 10 ? -6.062 16.594 10.992 1 95.06 10 THR B N 1
ATOM 795 C CA . THR B 1 10 ? -7.488 16.438 11.266 1 95.06 10 THR B CA 1
ATOM 796 C C . THR B 1 10 ? -8.305 16.625 9.992 1 95.06 10 THR B C 1
ATOM 798 O O . THR B 1 10 ? -9.43 16.141 9.883 1 95.06 10 THR B O 1
ATOM 801 N N . ASP B 1 11 ? -7.77 17.328 9.055 1 96.94 11 ASP B N 1
ATOM 802 C CA . ASP B 1 11 ? -8.461 17.578 7.797 1 96.94 11 ASP B CA 1
ATOM 803 C C . ASP B 1 11 ? -8.555 16.312 6.957 1 96.94 11 ASP B C 1
ATOM 805 O O . ASP B 1 11 ? -9.367 16.219 6.031 1 96.94 11 ASP B O 1
ATOM 809 N N . LEU B 1 12 ? -7.785 15.289 7.309 1 97.12 12 LEU B N 1
ATOM 810 C CA . LEU B 1 12 ? -7.754 14.023 6.578 1 97.12 12 LEU B CA 1
ATOM 811 C C . LEU B 1 12 ? -8.852 13.086 7.066 1 97.12 12 LEU B C 1
ATOM 813 O O . LEU B 1 12 ? -9.289 12.203 6.324 1 97.12 12 LEU B O 1
ATOM 817 N N . GLU B 1 13 ? -9.297 13.25 8.266 1 97 13 GLU B N 1
ATOM 818 C CA . GLU B 1 13 ? -10.219 12.305 8.898 1 97 13 GLU B CA 1
ATOM 819 C C . GLU B 1 13 ? -11.508 12.172 8.102 1 97 13 GLU B C 1
ATOM 821 O O . GLU B 1 13 ? -11.93 11.062 7.777 1 97 13 GLU B O 1
ATOM 826 N N . PRO B 1 14 ? -12.156 13.297 7.715 1 97 14 PRO B N 1
ATOM 827 C CA . PRO B 1 14 ? -13.383 13.172 6.918 1 97 14 PRO B CA 1
ATOM 828 C C . PRO B 1 14 ? -13.133 12.523 5.555 1 97 14 PRO B C 1
ATOM 830 O O . PRO B 1 14 ? -14.016 11.844 5.023 1 97 14 PRO B O 1
ATOM 833 N N . GLN B 1 15 ? -11.953 12.766 4.984 1 97.69 15 GLN B N 1
ATOM 834 C CA . GLN B 1 15 ? -11.609 12.17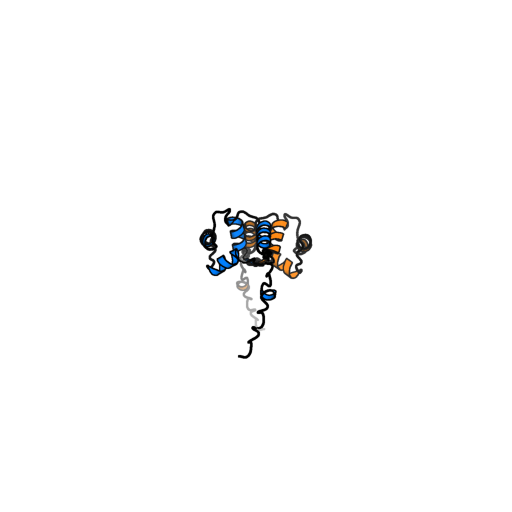2 3.699 1 97.69 15 GLN B CA 1
ATOM 835 C C . GLN B 1 15 ? -11.547 10.648 3.801 1 97.69 15 GLN B C 1
ATOM 837 O O . GLN B 1 15 ? -11.992 9.945 2.895 1 97.69 15 GLN B O 1
ATOM 842 N N . PHE B 1 16 ? -11.023 10.109 4.973 1 97.75 16 PHE B N 1
ATOM 843 C CA . PHE B 1 16 ? -10.969 8.672 5.207 1 97.75 16 PHE B CA 1
ATOM 844 C C . PHE B 1 16 ? -12.359 8.102 5.441 1 97.75 16 PHE B C 1
ATOM 846 O O . PHE B 1 16 ? -12.711 7.059 4.891 1 97.75 16 PHE B O 1
ATOM 853 N N . VAL B 1 17 ? -13.203 8.805 6.125 1 97.62 17 VAL B N 1
ATOM 854 C CA . VAL B 1 17 ? -14.562 8.367 6.422 1 97.62 17 VAL B CA 1
ATOM 855 C C . VAL B 1 17 ? -15.367 8.266 5.129 1 97.62 17 VAL B C 1
ATOM 857 O O . VAL B 1 17 ? -16.125 7.309 4.934 1 97.62 17 VAL B O 1
ATOM 860 N N . ASP B 1 18 ? -15.195 9.258 4.258 1 97.38 18 ASP B N 1
ATOM 861 C CA . ASP B 1 18 ? -15.891 9.273 2.973 1 97.38 18 ASP B CA 1
ATOM 862 C C . ASP B 1 18 ? -15.562 8.016 2.164 1 97.38 18 ASP B C 1
ATOM 864 O O . ASP B 1 18 ? -16.344 7.617 1.298 1 97.38 18 ASP B O 1
ATOM 868 N N . ARG B 1 19 ? -14.453 7.457 2.5 1 95.38 19 ARG B N 1
ATOM 869 C CA . ARG B 1 19 ? -14.016 6.27 1.771 1 95.38 19 ARG B CA 1
ATOM 870 C C . ARG B 1 19 ? -14.203 5.012 2.607 1 95.38 19 ARG B C 1
ATOM 872 O O . ARG B 1 19 ? -13.672 3.951 2.279 1 95.38 19 ARG B O 1
ATOM 879 N N . GLY B 1 20 ? -14.891 5.191 3.701 1 96.94 20 GLY B N 1
ATOM 880 C CA . GLY B 1 20 ? -15.289 4.051 4.512 1 96.94 20 GLY B CA 1
ATOM 881 C C . GLY B 1 20 ? -14.188 3.574 5.449 1 96.94 20 GLY B C 1
ATOM 882 O O . GLY B 1 20 ? -14.211 2.43 5.902 1 96.94 20 GLY B O 1
ATOM 883 N N . ILE B 1 21 ? -13.211 4.336 5.684 1 97.25 21 ILE B N 1
ATOM 884 C CA . ILE B 1 21 ? -12.086 3.979 6.543 1 97.25 21 ILE B CA 1
ATOM 885 C C . ILE B 1 21 ? -12.148 4.785 7.836 1 97.25 21 ILE B C 1
ATOM 887 O O . ILE B 1 21 ? -12.211 6.016 7.809 1 97.25 21 ILE B O 1
ATOM 891 N N . LYS B 1 22 ? -12.164 4.094 8.906 1 97 22 LYS B N 1
ATOM 892 C CA . LYS B 1 22 ? -12.188 4.734 10.219 1 97 22 LYS B CA 1
ATOM 893 C C . LYS B 1 22 ? -10.828 4.633 10.906 1 97 22 LYS B C 1
ATOM 895 O O . LYS B 1 22 ? -10.398 3.539 11.273 1 97 22 LYS B O 1
ATOM 900 N N . LEU B 1 23 ? -10.188 5.703 11.078 1 97.38 23 LEU B N 1
ATOM 901 C CA . LEU B 1 23 ? -8.922 5.801 11.789 1 97.38 23 LEU B CA 1
ATOM 902 C C . LEU B 1 23 ? -9.047 6.699 13.008 1 97.38 23 LEU B C 1
ATOM 904 O O . LEU B 1 23 ? -9.812 7.664 13 1 97.38 23 LEU B O 1
ATOM 908 N N . SER B 1 24 ? -8.32 6.453 14.078 1 96.38 24 SER B N 1
ATOM 909 C CA . SER B 1 24 ? -8.258 7.352 15.234 1 96.38 24 SER B CA 1
ATOM 910 C C . SER B 1 24 ? -7.434 8.594 14.914 1 96.38 24 SER B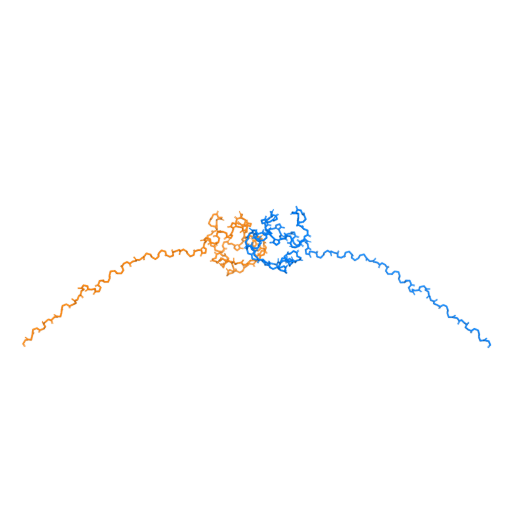 C 1
ATOM 912 O O . SER B 1 24 ? -6.633 8.594 13.984 1 96.38 24 SER B O 1
ATOM 914 N N . SER B 1 25 ? -7.602 9.617 15.789 1 95.81 25 SER B N 1
ATOM 915 C CA . SER B 1 25 ? -6.844 10.852 15.609 1 95.81 25 SER B CA 1
ATOM 916 C C . SER B 1 25 ? -5.344 10.594 15.656 1 95.81 25 SER B C 1
ATOM 918 O O . SER B 1 25 ? -4.578 11.172 14.883 1 95.81 25 SER B O 1
ATOM 920 N N . VAL B 1 26 ? -4.922 9.758 16.5 1 96.69 26 VAL B N 1
ATOM 921 C CA . VAL B 1 26 ? -3.506 9.438 16.656 1 96.69 26 VAL B CA 1
ATOM 922 C C . VAL B 1 26 ? -3.002 8.695 15.43 1 96.69 26 VAL B C 1
ATOM 924 O O . VAL B 1 26 ? -1.88 8.922 14.969 1 96.69 26 VAL B O 1
ATOM 927 N N . GLN B 1 27 ? -3.842 7.848 14.844 1 96.75 27 GLN B N 1
ATOM 928 C CA . GLN B 1 27 ? -3.48 7.121 13.633 1 96.75 27 GLN B CA 1
ATOM 929 C C . GLN B 1 27 ? -3.279 8.078 12.461 1 96.75 27 GLN B C 1
ATOM 931 O O . GLN B 1 27 ? -2.295 7.969 11.727 1 96.75 27 GLN B O 1
ATOM 936 N N . VAL B 1 28 ? -4.172 9.008 12.336 1 97.06 28 VAL B N 1
ATOM 937 C CA . VAL B 1 28 ? -4.062 9.977 11.25 1 97.06 28 VAL B CA 1
ATOM 938 C C . VAL B 1 28 ? -2.842 10.867 11.477 1 97.06 28 VAL B C 1
ATOM 940 O O . VAL B 1 28 ? -2.092 11.141 10.539 1 97.06 28 VAL B O 1
ATOM 943 N N . TRP B 1 29 ? -2.602 11.336 12.711 1 96.19 29 TRP B N 1
ATOM 944 C CA . TRP B 1 29 ? -1.448 12.164 13.047 1 96.19 29 TRP B CA 1
ATOM 945 C C . TRP B 1 29 ? -0.146 11.461 12.68 1 96.19 29 TRP B C 1
ATOM 947 O O . TRP B 1 29 ? 0.737 12.062 12.062 1 96.19 29 TRP B O 1
ATOM 957 N N . ARG B 1 30 ? -0.079 10.211 12.906 1 95.06 30 ARG B N 1
ATOM 958 C CA . ARG B 1 30 ? 1.124 9.445 12.602 1 95.06 30 ARG B CA 1
ATOM 959 C C . ARG B 1 30 ? 1.342 9.352 11.094 1 95.06 30 ARG B C 1
ATOM 961 O O . ARG B 1 30 ? 2.479 9.406 10.617 1 95.06 30 ARG B O 1
ATOM 968 N N . LEU B 1 31 ? 0.191 9.211 10.32 1 94 31 LEU B N 1
ATOM 969 C CA . LEU B 1 31 ? 0.287 9.117 8.867 1 94 31 LEU B CA 1
ATOM 970 C C . LEU B 1 31 ? 0.867 10.398 8.281 1 94 31 LEU B C 1
ATOM 972 O O . LEU B 1 31 ? 1.583 10.359 7.277 1 94 31 LEU B O 1
ATOM 976 N N . VAL B 1 32 ? 0.581 11.469 8.922 1 92.81 32 VAL B N 1
ATOM 977 C CA . VAL B 1 32 ? 0.973 12.773 8.398 1 92.81 32 VAL B CA 1
ATOM 978 C C . VAL B 1 32 ? 2.395 13.102 8.844 1 92.81 32 VAL B C 1
ATOM 980 O O . VAL B 1 32 ? 3.17 13.688 8.086 1 92.81 32 VAL B O 1
ATOM 983 N N . THR B 1 33 ? 2.754 12.656 10.023 1 91.5 33 THR B N 1
ATOM 984 C CA . THR B 1 33 ? 3.984 13.172 10.609 1 91.5 33 THR B CA 1
ATOM 985 C C . THR B 1 33 ? 5.109 12.148 10.492 1 91.5 33 THR B C 1
ATOM 987 O O . THR B 1 33 ? 6.285 12.492 10.641 1 91.5 33 THR B O 1
ATOM 990 N N . GLN B 1 34 ? 4.73 10.961 10.328 1 90.06 34 GLN B N 1
ATOM 991 C CA . GLN B 1 34 ? 5.73 9.914 10.211 1 90.06 34 GLN B CA 1
ATOM 992 C C . GLN B 1 34 ? 5.762 9.32 8.805 1 90.06 34 GLN B C 1
ATOM 994 O O . GLN B 1 34 ? 4.887 9.617 7.988 1 90.06 34 GLN B O 1
ATOM 999 N N . THR B 1 35 ? 6.762 8.562 8.5 1 87.62 35 THR B N 1
ATOM 1000 C CA . THR B 1 35 ? 6.918 7.867 7.23 1 87.62 35 THR B CA 1
ATOM 1001 C C . THR B 1 35 ? 6.812 6.355 7.426 1 87.62 35 THR B C 1
ATOM 1003 O O . THR B 1 35 ? 7.824 5.676 7.613 1 87.62 35 THR B O 1
ATOM 1006 N N . PRO B 1 36 ? 5.594 5.914 7.371 1 89.81 36 PRO B N 1
ATOM 1007 C CA . PRO B 1 36 ? 5.457 4.473 7.594 1 89.81 36 PRO B CA 1
ATOM 1008 C C . PRO B 1 36 ? 6.105 3.639 6.488 1 89.81 36 PRO B C 1
ATOM 1010 O O . PRO B 1 36 ? 6.117 4.051 5.328 1 89.81 36 PRO B O 1
ATOM 1013 N N . GLU B 1 37 ? 6.543 2.504 6.926 1 91.06 37 GLU B N 1
ATOM 1014 C CA . GLU B 1 37 ? 7.09 1.554 5.961 1 91.06 37 GLU B CA 1
ATOM 1015 C C . GLU B 1 37 ? 5.996 0.639 5.41 1 91.06 37 GLU B C 1
ATOM 1017 O O . GLU B 1 37 ? 6.027 0.259 4.238 1 91.06 37 GLU B O 1
ATOM 1022 N N . ARG B 1 38 ? 5.016 0.308 6.34 1 94.06 38 ARG B N 1
ATOM 1023 C CA . ARG B 1 38 ? 3.891 -0.551 5.988 1 94.06 38 ARG B CA 1
ATOM 1024 C C . ARG B 1 38 ? 2.562 0.145 6.27 1 94.06 38 ARG B C 1
ATOM 1026 O O . ARG B 1 38 ? 2.443 0.902 7.234 1 94.06 38 ARG B O 1
ATOM 1033 N N . LEU B 1 39 ? 1.657 -0.072 5.359 1 95.56 39 LEU B N 1
ATOM 1034 C CA . LEU B 1 39 ? 0.296 0.435 5.488 1 95.56 39 LEU B CA 1
ATOM 1035 C C . LEU B 1 39 ? -0.719 -0.608 5.035 1 95.56 39 LEU B C 1
ATOM 1037 O O . LEU B 1 39 ? -0.382 -1.521 4.281 1 95.56 39 LEU B O 1
ATOM 1041 N N . SER B 1 40 ? -1.935 -0.449 5.539 1 94.62 40 SER B N 1
ATOM 1042 C CA . SER B 1 40 ? -2.99 -1.265 4.945 1 94.62 40 SER B CA 1
ATOM 1043 C C . SER B 1 40 ? -3.252 -0.861 3.498 1 94.62 40 SER B C 1
ATOM 1045 O O . SER B 1 40 ? -3.119 0.311 3.143 1 94.62 40 SER B O 1
ATOM 1047 N N . LEU B 1 41 ? -3.709 -1.841 2.682 1 93.62 41 LEU B N 1
ATOM 1048 C CA . LEU B 1 41 ? -4.016 -1.592 1.277 1 93.62 41 LEU B CA 1
ATOM 1049 C C . LEU B 1 41 ? -5.117 -0.545 1.138 1 93.62 41 LEU B C 1
ATOM 1051 O O . LEU B 1 41 ? -5.055 0.312 0.254 1 93.62 41 LEU B O 1
ATOM 1055 N N . ARG B 1 42 ? -6.094 -0.606 2.078 1 93.5 42 ARG B N 1
ATOM 1056 C CA . ARG B 1 42 ? -7.219 0.324 2.035 1 93.5 42 ARG B CA 1
ATOM 1057 C C . ARG B 1 42 ? -6.762 1.749 2.334 1 93.5 42 ARG B C 1
ATOM 1059 O O . ARG B 1 42 ? -7.129 2.686 1.622 1 93.5 42 ARG B O 1
ATOM 1066 N N . VAL B 1 43 ? -5.922 1.9 3.303 1 96.5 43 VAL B N 1
ATOM 1067 C CA . VAL B 1 43 ? -5.434 3.219 3.693 1 96.5 43 VAL B CA 1
ATOM 1068 C C . VAL B 1 43 ? -4.539 3.787 2.594 1 96.5 43 VAL B C 1
ATOM 1070 O O . VAL B 1 43 ? -4.66 4.961 2.23 1 96.5 43 VAL B O 1
ATOM 1073 N N . LEU B 1 44 ? -3.689 2.967 2.104 1 95.88 44 LEU B N 1
ATOM 1074 C CA . LEU B 1 44 ? -2.797 3.41 1.038 1 95.88 44 LEU B CA 1
ATOM 1075 C C . LEU B 1 44 ? -3.59 3.828 -0.196 1 95.88 44 LEU B C 1
ATOM 1077 O O . LEU B 1 44 ? -3.318 4.875 -0.788 1 95.88 44 LEU B O 1
ATOM 1081 N N . SER B 1 45 ? -4.57 2.99 -0.528 1 96.06 45 SER B N 1
ATOM 1082 C CA . SER B 1 45 ? -5.426 3.32 -1.664 1 96.06 45 SER B CA 1
ATOM 1083 C C . SER B 1 45 ? -6.156 4.641 -1.439 1 96.06 45 SER B C 1
ATOM 1085 O O . SER B 1 45 ? -6.23 5.477 -2.342 1 96.06 45 SER B O 1
ATOM 1087 N N . ALA B 1 46 ? -6.672 4.805 -0.292 1 97.12 46 ALA B N 1
ATOM 1088 C CA . ALA B 1 46 ? -7.395 6.031 0.044 1 97.12 46 ALA B CA 1
ATOM 1089 C C . ALA B 1 46 ? -6.484 7.25 -0.056 1 97.12 46 ALA B C 1
ATOM 1091 O O . ALA B 1 46 ? -6.879 8.281 -0.6 1 97.12 46 ALA B O 1
ATOM 1092 N N . LEU B 1 47 ? -5.262 7.137 0.515 1 96.69 47 LEU B N 1
ATOM 1093 C CA . LEU B 1 47 ? -4.32 8.242 0.45 1 96.69 47 LEU B CA 1
ATOM 1094 C C . LEU B 1 47 ? -4.016 8.617 -0.998 1 96.69 47 LEU B C 1
ATOM 1096 O O . LEU B 1 47 ? -4 9.797 -1.35 1 96.69 47 LEU B O 1
ATOM 1100 N N . CYS B 1 48 ? -3.797 7.637 -1.804 1 95.69 48 CYS B N 1
ATOM 1101 C CA . CYS B 1 48 ? -3.506 7.895 -3.211 1 95.69 48 CYS B CA 1
ATOM 1102 C C . CYS B 1 48 ? -4.691 8.562 -3.898 1 95.69 48 CYS B C 1
ATOM 1104 O O . CYS B 1 48 ? -4.508 9.438 -4.75 1 95.69 48 CYS B O 1
ATOM 1106 N N . ASP B 1 49 ? -5.848 8.125 -3.531 1 95.94 49 ASP B N 1
ATOM 1107 C CA . ASP B 1 49 ? -7.055 8.727 -4.086 1 95.94 49 ASP B CA 1
ATOM 1108 C C . ASP B 1 49 ? -7.215 10.164 -3.605 1 95.94 49 ASP B C 1
ATOM 1110 O O . ASP B 1 49 ? -7.449 11.07 -4.41 1 95.94 49 ASP B O 1
ATOM 1114 N N . ILE B 1 50 ? -7.109 10.359 -2.379 1 96.75 50 ILE B N 1
ATOM 1115 C CA . ILE B 1 50 ? -7.293 11.664 -1.757 1 96.75 50 ILE B CA 1
ATOM 1116 C C . ILE B 1 50 ? -6.324 12.672 -2.373 1 96.75 50 ILE B C 1
ATOM 1118 O O . ILE B 1 50 ? -6.707 13.805 -2.674 1 96.75 50 ILE B O 1
ATOM 1122 N N . PHE B 1 51 ? -5.102 12.227 -2.568 1 95.44 51 PHE B N 1
ATOM 1123 C CA . PHE B 1 51 ? -4.07 13.164 -3.004 1 95.44 51 PHE B CA 1
ATOM 1124 C C . PHE B 1 51 ? -3.82 13.039 -4.5 1 95.44 51 PHE B C 1
ATOM 1126 O O . PHE B 1 51 ? -2.93 13.695 -5.047 1 95.44 51 PHE B O 1
ATOM 1133 N N . GLU B 1 52 ? -4.562 12.164 -5.152 1 94.06 52 GLU B N 1
ATOM 1134 C CA . GLU B 1 52 ? -4.438 11.969 -6.594 1 94.06 52 GLU B CA 1
ATOM 1135 C C . GLU B 1 52 ? -2.986 11.711 -6.988 1 94.06 52 GLU B C 1
ATOM 1137 O O . GLU B 1 52 ? -2.455 12.383 -7.879 1 94.06 52 GLU B O 1
ATOM 1142 N N . CYS B 1 53 ? -2.467 10.805 -6.379 1 94.06 53 CYS B N 1
ATOM 1143 C CA . CYS B 1 53 ? -1.068 10.461 -6.605 1 94.06 53 CYS B CA 1
ATOM 1144 C C . CYS B 1 53 ? -0.892 8.953 -6.723 1 94.06 53 CYS B C 1
ATOM 1146 O O . CYS B 1 53 ? -1.797 8.188 -6.383 1 94.06 53 CYS B O 1
ATOM 1148 N N . THR B 1 54 ? 0.246 8.562 -7.219 1 92.62 54 THR B N 1
ATOM 1149 C CA . THR B 1 54 ? 0.611 7.148 -7.254 1 92.62 54 THR B CA 1
ATOM 1150 C C . THR B 1 54 ? 1.326 6.746 -5.965 1 92.62 54 THR B C 1
ATOM 1152 O O . THR B 1 54 ? 1.824 7.598 -5.23 1 92.62 54 THR B O 1
ATOM 1155 N N . PRO B 1 55 ? 1.388 5.461 -5.664 1 93.56 55 PRO B N 1
ATOM 1156 C CA . PRO B 1 55 ? 2.168 5.02 -4.508 1 93.56 55 PRO B CA 1
ATOM 1157 C C . PRO B 1 55 ? 3.627 5.465 -4.574 1 93.56 55 PRO B C 1
ATOM 1159 O O . PRO B 1 55 ? 4.199 5.879 -3.564 1 93.56 55 PRO B O 1
ATOM 1162 N N . ALA B 1 56 ? 4.195 5.48 -5.723 1 91.06 56 ALA B N 1
ATOM 1163 C CA . ALA B 1 56 ? 5.586 5.895 -5.891 1 91.06 56 ALA B CA 1
ATOM 1164 C C . ALA B 1 56 ? 5.766 7.367 -5.543 1 91.06 56 ALA B C 1
ATOM 1166 O O . ALA B 1 56 ? 6.754 7.746 -4.906 1 91.06 56 ALA B O 1
ATOM 1167 N N . GLU B 1 57 ? 4.863 8.148 -5.953 1 92.12 57 GLU B N 1
ATOM 1168 C CA . GLU B 1 57 ? 4.902 9.578 -5.652 1 92.12 57 GLU B CA 1
ATOM 1169 C C . GLU B 1 57 ? 4.723 9.828 -4.16 1 92.12 57 GLU B C 1
ATOM 1171 O O . GLU B 1 57 ? 5.398 10.688 -3.586 1 92.12 57 GLU B O 1
ATOM 1176 N N . LEU B 1 58 ? 3.857 9.062 -3.559 1 92 58 LEU B N 1
ATOM 1177 C CA . LEU B 1 58 ? 3.619 9.188 -2.125 1 92 58 LEU B CA 1
ATOM 1178 C C . LEU B 1 58 ? 4.871 8.828 -1.332 1 92 58 LEU B C 1
ATOM 1180 O O . LEU B 1 58 ? 5.238 9.531 -0.392 1 92 58 LEU B O 1
ATOM 1184 N N . ILE B 1 59 ? 5.504 7.797 -1.703 1 89.81 59 ILE B N 1
ATOM 1185 C CA . ILE B 1 59 ? 6.727 7.34 -1.055 1 89.81 59 ILE B CA 1
ATOM 1186 C C . ILE B 1 59 ? 7.82 8.398 -1.215 1 89.81 59 ILE B C 1
ATOM 1188 O O . ILE B 1 59 ? 8.508 8.734 -0.25 1 89.81 59 ILE B O 1
ATOM 1192 N N . ALA B 1 60 ? 7.938 8.922 -2.393 1 88.75 60 ALA B N 1
ATOM 1193 C CA . ALA B 1 60 ? 8.969 9.922 -2.666 1 88.75 60 ALA B CA 1
ATOM 1194 C C . ALA B 1 60 ? 8.734 11.188 -1.842 1 88.75 60 ALA B C 1
ATOM 1196 O O . ALA B 1 60 ? 9.68 11.758 -1.285 1 88.75 60 ALA B O 1
ATOM 1197 N N . THR B 1 61 ? 7.578 11.617 -1.847 1 85.5 61 THR B N 1
ATOM 1198 C CA . THR B 1 61 ? 7.223 12.82 -1.094 1 85.5 61 THR B CA 1
ATOM 1199 C C . THR B 1 61 ? 7.512 12.625 0.393 1 85.5 61 THR B C 1
ATOM 1201 O O . THR B 1 61 ? 8.062 13.516 1.042 1 85.5 61 THR B O 1
ATOM 1204 N N . ARG B 1 62 ? 7.219 11.445 0.869 1 83.19 62 ARG B N 1
ATOM 1205 C CA . ARG B 1 62 ? 7.434 11.156 2.283 1 83.19 62 ARG B CA 1
ATOM 1206 C C . ARG B 1 62 ? 8.922 11.047 2.6 1 83.19 62 ARG B C 1
ATOM 1208 O O . ARG B 1 62 ? 9.367 11.477 3.666 1 83.19 62 ARG B O 1
ATOM 1215 N N . ALA B 1 63 ? 9.641 10.484 1.746 1 78.38 63 ALA B N 1
ATOM 1216 C CA . ALA B 1 63 ? 11.086 10.359 1.927 1 78.38 63 ALA B CA 1
ATOM 1217 C C . ALA B 1 63 ? 11.75 11.734 1.989 1 78.38 63 ALA B C 1
ATOM 1219 O O . ALA B 1 63 ? 12.68 11.953 2.775 1 78.38 63 ALA B O 1
ATOM 1220 N N . GLU B 1 64 ? 11.32 12.562 1.149 1 74.75 64 GLU B N 1
ATOM 1221 C CA . GLU B 1 64 ? 11.844 13.93 1.133 1 74.75 64 GLU B CA 1
ATOM 1222 C C . GLU B 1 64 ? 11.539 14.648 2.441 1 74.75 64 GLU B C 1
ATOM 1224 O O . GLU B 1 64 ? 12.367 15.43 2.932 1 74.75 64 GLU B O 1
ATOM 1229 N N . ASN B 1 65 ? 10.414 14.305 2.92 1 71.94 65 ASN B N 1
ATOM 1230 C CA . ASN B 1 65 ? 10.008 14.977 4.148 1 71.94 65 ASN B CA 1
ATOM 1231 C C . ASN B 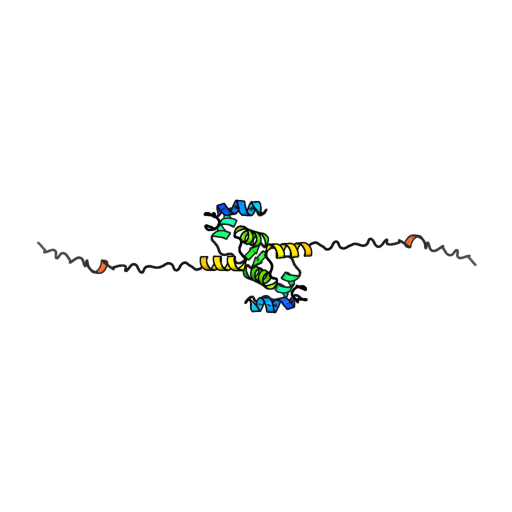1 65 ? 10.719 14.398 5.367 1 71.94 65 ASN B C 1
ATOM 1233 O O . ASN B 1 65 ? 10.883 15.078 6.383 1 71.94 65 ASN B O 1
ATOM 1237 N N . ALA B 1 66 ? 10.961 13.078 5.336 1 63.66 66 ALA B N 1
ATOM 1238 C CA . ALA B 1 66 ? 11.656 12.43 6.445 1 63.66 66 ALA B CA 1
ATOM 1239 C C . ALA B 1 66 ? 13.109 12.891 6.527 1 63.66 66 ALA B C 1
ATOM 1241 O O . ALA B 1 66 ? 13.758 12.75 7.566 1 63.66 66 ALA B O 1
ATOM 1242 N N . ALA B 1 67 ? 13.633 13.266 5.422 1 59 67 ALA B N 1
ATOM 1243 C CA . ALA B 1 67 ? 15.016 13.742 5.469 1 59 67 ALA B CA 1
ATOM 1244 C C . ALA B 1 67 ? 15.172 14.867 6.484 1 59 67 ALA B C 1
ATOM 1246 O O . ALA B 1 67 ? 14.352 15.789 6.527 1 59 67 ALA B O 1
ATOM 1247 N N . PRO B 1 68 ? 15.805 14.367 7.582 1 53.78 68 PRO B N 1
ATOM 1248 C CA . PRO B 1 68 ? 16.031 15.414 8.578 1 53.78 68 PRO B CA 1
ATOM 1249 C C . PRO B 1 68 ? 16.359 16.766 7.945 1 53.78 68 PRO B C 1
ATOM 1251 O O . PRO B 1 68 ? 17.141 16.828 6.988 1 53.78 68 PRO B O 1
ATOM 1254 N N . ARG B 1 69 ? 15.414 17.625 7.887 1 47.97 69 ARG B N 1
ATOM 1255 C CA . ARG B 1 69 ? 15.914 18.953 7.578 1 47.97 69 ARG B CA 1
ATOM 1256 C C . ARG B 1 69 ? 17.297 19.172 8.195 1 47.97 69 ARG B C 1
ATOM 1258 O O . ARG B 1 69 ? 17.5 18.906 9.375 1 47.97 69 ARG B O 1
ATOM 1265 N N . LYS B 1 70 ? 18.297 19.094 7.434 1 47.22 70 LYS B N 1
ATOM 1266 C CA . LYS B 1 70 ? 19.562 19.562 8 1 47.22 70 LYS B CA 1
ATOM 1267 C C . LYS B 1 70 ? 19.328 20.703 8.984 1 47.22 70 LYS B C 1
ATOM 1269 O O . LYS B 1 70 ? 18.719 21.719 8.633 1 47.22 70 LYS B O 1
ATOM 1274 N N . THR B 1 71 ? 19.031 20.328 10.188 1 41.97 71 THR B N 1
ATOM 1275 C CA . THR B 1 71 ? 19.156 21.422 11.148 1 41.97 71 THR B CA 1
ATOM 1276 C C . THR B 1 71 ? 20.266 22.391 10.75 1 41.97 71 THR B C 1
ATOM 1278 O O . THR B 1 71 ? 21.422 22 10.656 1 41.97 71 THR B O 1
ATOM 1281 N N . SER B 1 72 ? 20.047 23.25 9.852 1 43.53 72 SER B N 1
ATOM 1282 C CA . SER B 1 72 ? 21.047 24.312 9.75 1 43.53 72 SER B CA 1
ATOM 1283 C C . SER B 1 72 ? 21.578 24.703 11.117 1 43.53 72 SER B C 1
ATOM 1285 O O . SER B 1 72 ? 20.844 25.266 11.938 1 43.53 72 SER B O 1
ATOM 1287 N N . THR B 1 73 ? 22.312 23.891 11.773 1 43.38 73 THR B N 1
ATOM 1288 C CA . THR B 1 73 ? 23.125 24.359 12.891 1 43.38 73 THR B CA 1
ATOM 1289 C C . THR B 1 73 ? 23.859 25.641 12.516 1 43.38 73 THR B C 1
ATOM 1291 O O . THR B 1 73 ? 24.828 25.594 11.742 1 43.38 73 THR B O 1
ATOM 1294 N N . ALA B 1 74 ? 23.281 26.719 12.188 1 41.19 74 ALA B N 1
ATOM 1295 C CA . ALA B 1 74 ? 24.031 27.984 12.25 1 41.19 74 ALA B CA 1
ATOM 1296 C C . ALA B 1 74 ? 25.031 27.969 13.406 1 41.19 74 ALA B C 1
ATOM 1298 O O . ALA B 1 74 ? 24.656 27.75 14.555 1 41.19 74 ALA B O 1
ATOM 1299 N N . ASP B 1 75 ? 26.344 27.562 13.305 1 40.5 75 ASP B N 1
ATOM 1300 C CA . ASP B 1 75 ? 27.484 27.812 14.18 1 40.5 75 ASP B CA 1
ATOM 1301 C C . ASP B 1 75 ? 27.406 29.203 14.797 1 40.5 75 ASP B C 1
ATOM 1303 O O . ASP B 1 75 ? 27.719 30.203 14.133 1 40.5 75 ASP B O 1
ATOM 1307 N N . ALA B 1 76 ? 26.469 29.625 15.531 1 41.41 76 ALA B N 1
ATOM 1308 C CA . ALA B 1 76 ? 26.625 30.812 16.375 1 41.41 76 ALA B CA 1
ATOM 1309 C C . ALA B 1 76 ? 28 30.844 17.031 1 41.41 76 ALA B C 1
ATOM 1311 O O . ALA B 1 76 ? 28.406 29.875 17.688 1 41.41 76 ALA B O 1
ATOM 1312 N N . GLU B 1 77 ? 29.078 31.422 16.484 1 43.91 77 GLU B N 1
ATOM 1313 C CA . GLU B 1 77 ? 30.328 31.812 17.109 1 43.91 77 GLU B CA 1
ATOM 1314 C C . GLU B 1 77 ? 30.094 32.25 18.562 1 43.91 77 GLU B C 1
ATOM 1316 O O . GLU B 1 77 ? 29.422 33.25 18.812 1 43.91 77 GLU B O 1
ATOM 1321 N N . VAL B 1 78 ? 29.938 31.375 19.516 1 44.88 78 VAL B N 1
ATOM 1322 C CA . VAL B 1 78 ? 30.078 31.703 20.938 1 44.88 78 VAL B CA 1
ATOM 1323 C C . VAL B 1 78 ? 31.328 32.562 21.141 1 44.88 78 VAL B C 1
ATOM 1325 O O . VAL B 1 78 ? 32.438 32.094 20.875 1 44.88 78 VAL B O 1
ATOM 1328 N N . VAL B 1 79 ? 31.344 33.844 20.781 1 41.09 79 VAL B N 1
ATOM 1329 C CA . VAL B 1 79 ? 32.375 34.75 21.266 1 41.09 79 VAL B CA 1
ATOM 1330 C C . VAL B 1 79 ? 32.625 34.531 22.75 1 41.09 79 VAL B C 1
ATOM 1332 O O . VAL B 1 79 ? 31.688 34.688 23.562 1 41.09 79 VAL B O 1
ATOM 1335 N N . ASP B 1 80 ? 33.406 33.594 23.156 1 42.12 80 ASP B N 1
ATOM 1336 C CA . ASP B 1 80 ? 33.938 33.469 24.5 1 42.12 80 ASP B CA 1
ATOM 1337 C C . ASP B 1 80 ? 34.406 34.812 25.031 1 42.12 80 ASP B C 1
ATOM 1339 O O . ASP B 1 80 ? 35.406 35.375 24.609 1 42.12 80 ASP B O 1
ATOM 1343 N N . LEU B 1 81 ? 33.5 35.812 25.141 1 39.03 81 LEU B N 1
ATOM 1344 C CA . LEU B 1 81 ? 33.812 37.031 25.891 1 39.03 81 LEU B CA 1
ATOM 1345 C C . LEU B 1 81 ? 34.469 36.688 27.234 1 39.03 81 LEU B C 1
ATOM 1347 O O . LEU B 1 81 ? 34.688 37.594 28.062 1 39.03 81 LEU B O 1
ATOM 1351 N N . ALA B 1 82 ? 34.5 35.375 27.562 1 42.41 82 ALA B N 1
ATOM 1352 C CA . ALA B 1 82 ? 35.125 35.125 28.875 1 42.41 82 ALA B CA 1
ATOM 1353 C C . ALA B 1 82 ? 36.531 35.688 28.922 1 42.41 82 ALA B C 1
ATOM 1355 O O . ALA B 1 82 ? 37.156 35.688 29.984 1 42.41 82 ALA B O 1
ATOM 1356 N N . THR B 1 83 ? 37.188 35.719 27.719 1 42.31 83 THR B N 1
ATOM 1357 C CA . THR B 1 83 ? 38.594 36 27.953 1 42.31 83 THR B CA 1
ATOM 1358 C C . THR B 1 83 ? 38.812 37.406 28.5 1 42.31 83 THR B C 1
ATOM 1360 O O . THR B 1 83 ? 39.75 37.656 29.219 1 42.31 83 THR B O 1
ATOM 1363 N N . SER B 1 84 ? 38.094 38.406 27.906 1 44.31 84 SER B N 1
ATOM 1364 C CA . SER B 1 84 ? 38.75 39.688 28.078 1 44.31 84 SER B CA 1
ATOM 1365 C C . SER B 1 84 ? 38.625 40.188 29.5 1 44.31 84 SER B C 1
ATOM 1367 O O . SER B 1 84 ? 39.312 41.156 29.891 1 44.31 84 SER B O 1
ATOM 1369 N N . VAL B 1 85 ? 37.375 39.969 30.062 1 49.16 85 VAL B N 1
ATOM 1370 C CA . VAL B 1 85 ? 37.25 40.844 31.219 1 49.16 85 VAL B CA 1
ATOM 1371 C C . VAL B 1 85 ? 37.969 40.25 32.406 1 49.16 85 VAL B C 1
ATOM 1373 O O . VAL B 1 85 ? 37.5 39.281 33 1 49.16 85 VAL B O 1
ATOM 1376 N N . ARG B 1 86 ? 39.281 39.938 32.281 1 50.19 86 ARG B N 1
ATOM 1377 C CA . ARG B 1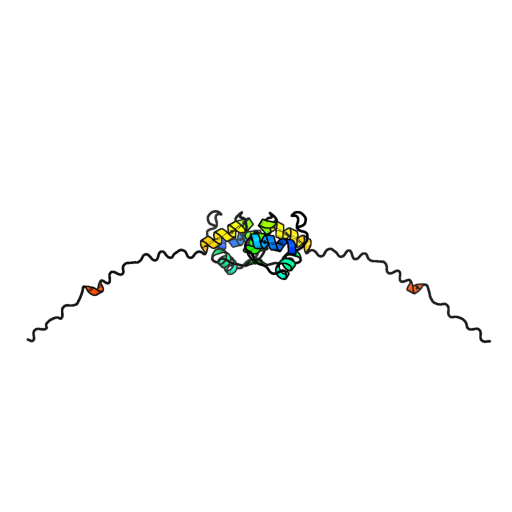 86 ? 39.969 39.594 33.531 1 50.19 86 ARG B CA 1
ATOM 1378 C C . ARG B 1 86 ? 39.812 40.688 34.562 1 50.19 86 ARG B C 1
ATOM 1380 O O . ARG B 1 86 ? 40.125 41.844 34.312 1 50.19 86 ARG B O 1
ATOM 1387 N N . PRO B 1 87 ? 38.875 40.5 35.531 1 53.12 87 PRO B N 1
ATOM 1388 C CA . PRO B 1 87 ? 38.719 41.531 36.594 1 53.12 87 PRO B CA 1
ATOM 1389 C C . PRO B 1 87 ? 40.062 41.938 37.219 1 53.12 87 PRO B C 1
ATOM 1391 O O . PRO B 1 87 ? 40.938 41.094 37.406 1 53.12 87 PRO B O 1
ATOM 1394 N N . LYS B 1 88 ? 40.688 43.062 36.969 1 54.38 88 LYS B N 1
ATOM 1395 C CA . LYS B 1 88 ? 41.844 43.625 37.625 1 54.38 88 LYS B CA 1
ATOM 1396 C C . LYS B 1 88 ? 41.719 43.594 39.125 1 54.38 88 LYS B C 1
ATOM 1398 O O . LYS B 1 88 ? 40.656 43.875 39.688 1 54.38 88 LYS B O 1
ATOM 1403 N N . ARG B 1 89 ? 42.5 42.812 39.844 1 54.69 89 ARG B N 1
ATOM 1404 C CA . ARG B 1 89 ? 42.594 42.688 41.281 1 54.69 89 ARG B CA 1
ATOM 1405 C C . ARG B 1 89 ? 42.719 44.062 41.938 1 54.69 89 ARG B C 1
ATOM 1407 O O . ARG B 1 89 ? 43.531 44.875 41.469 1 54.69 89 ARG B O 1
ATOM 1414 N N . ALA B 1 90 ? 41.656 44.531 42.562 1 57.34 90 ALA B N 1
ATOM 1415 C CA . ALA B 1 90 ? 41.656 45.781 43.344 1 57.34 90 ALA B CA 1
ATOM 1416 C C . ALA B 1 90 ? 42.812 45.781 44.375 1 57.34 90 ALA B C 1
ATOM 1418 O O . ALA B 1 90 ? 43 44.844 45.125 1 57.34 90 ALA B O 1
ATOM 1419 N N . ARG B 1 91 ? 43.938 46.344 44.094 1 53.62 91 ARG B N 1
ATOM 1420 C CA . ARG B 1 91 ? 45 46.594 45.062 1 53.62 91 ARG B CA 1
ATOM 1421 C C . ARG B 1 91 ? 44.5 47.406 46.25 1 53.62 91 ARG B C 1
ATOM 1423 O O . ARG B 1 91 ? 43.969 48.5 46.094 1 53.62 91 ARG B O 1
ATOM 1430 N N . ILE B 1 92 ? 43.938 46.75 47.188 1 56.38 92 ILE B N 1
ATOM 1431 C CA . ILE B 1 92 ? 43.562 47.375 48.469 1 56.38 92 ILE B CA 1
ATOM 1432 C C . ILE B 1 92 ? 44.812 48 49.094 1 56.38 92 ILE B C 1
ATOM 1434 O O . ILE B 1 92 ? 45.781 47.312 49.375 1 56.38 92 ILE B O 1
ATOM 1438 N N . ARG B 1 93 ? 45.031 49.219 48.875 1 56.09 93 ARG B N 1
ATOM 1439 C CA . ARG B 1 93 ? 46.031 49.969 49.625 1 56.09 93 ARG B CA 1
ATOM 1440 C C . ARG B 1 93 ? 45.75 49.906 51.125 1 56.09 93 ARG B C 1
ATOM 1442 O O . ARG B 1 93 ? 44.625 50.125 51.531 1 56.09 93 ARG B O 1
ATOM 1449 N N . PRO B 1 94 ? 46.562 49.188 51.812 1 61.06 94 PRO B N 1
ATOM 1450 C CA . PRO B 1 94 ? 46.469 49.188 53.281 1 61.06 94 PRO B CA 1
ATOM 1451 C C . PRO B 1 94 ? 46.438 50.594 53.844 1 61.06 94 PRO B C 1
ATOM 1453 O O . PRO B 1 94 ? 47.062 51.5 53.312 1 61.06 94 PRO B O 1
ATOM 1456 N N . GLU B 1 95 ? 45.344 51.125 54.406 1 49.34 95 GLU B N 1
ATOM 1457 C CA . GLU B 1 95 ? 45.469 52.281 55.25 1 49.34 95 GLU B CA 1
ATOM 1458 C C . GLU B 1 95 ? 46.5 52.031 56.375 1 49.34 95 GLU B C 1
ATOM 1460 O O . GLU B 1 95 ? 46.688 50.875 56.812 1 49.34 95 GLU B O 1
#

Foldseek 3Di:
DVVLVDDDLVSCQVLCVVLVHHDDSVRSNCVVQHQDPDDDPSVLVSVCVSVVHDSVVVNVVRVVVPPPPPPPPPPPPPPCPVPPPPPDPPPPDDD/DVVLVDDDLVSCQVLCVVLVHHDDSVRSNCVVQHQDPDDDPSVLVSVCVSVVHDSVVVNVVRVVVPPPPPPPPPPPPPPCPVPPCPPDDPPPDDD

Secondary structure (DSSP, 8-state):
-GGGT--SGGGGHHHHHHTT----HHHHHHHHHS--SEEEHHHHHHHHHHHT--HHHHHHHHHHHHS-------------TTTT-----------/-GGGT--SGGGGHHHHHHTT----HHHHHHHHHS--SEEEHHHHHHHHHHHT--HHHHHHHHHHHHS-------------TTTT-----------

InterPro domains:
  IPR001387 Cro/C1-type, helix-turn-helix domain [PF13443] (1-61)